Protein AF-A0A958WDQ9-F1 (afdb_monomer)

Secondary structure (DSSP, 8-state):
----------------------------SHHHHHHHHHHHHHHHHHHHH--S-BTTB-HHHHHHHHHHHHHH-SS------GGGTHHHHT-TT-TTHHHHHHHHHHHHHHHHHHTTTS--HHHHHHHHHHHHHHHHHHHHHH-TT---HHHHHHHHHHHTT-HHHHHHHHHHS-------

pLDDT: mean 86.02, std 19.36, range [25.88, 98.75]

Mean predicted aligned error: 8.96 Å

Structure (mmCIF, N/CA/C/O backbone):
data_AF-A0A958WDQ9-F1
#
_entry.id   AF-A0A958WDQ9-F1
#
loop_
_atom_site.group_PDB
_atom_site.id
_atom_site.type_symbol
_atom_site.label_atom_id
_atom_site.label_alt_id
_atom_site.label_comp_id
_atom_site.label_asym_id
_atom_site.label_entity_id
_ato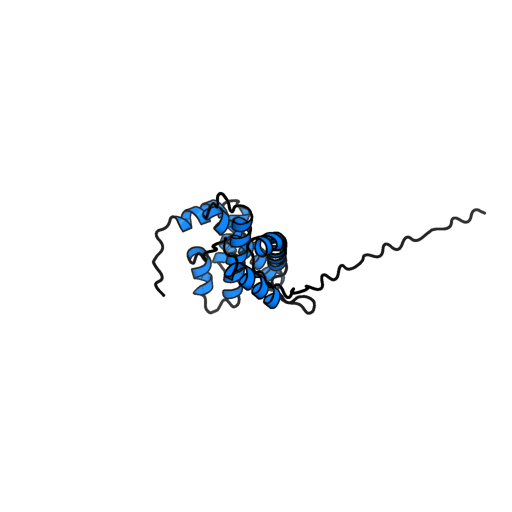m_site.label_seq_id
_atom_site.pdbx_PDB_ins_code
_atom_site.Cartn_x
_atom_site.Cartn_y
_atom_site.Cartn_z
_atom_site.occupancy
_atom_site.B_iso_or_equiv
_atom_site.auth_seq_id
_atom_site.auth_comp_id
_atom_site.auth_asym_id
_atom_site.auth_atom_id
_atom_site.pdbx_PDB_model_num
ATOM 1 N N . MET A 1 1 ? 39.098 -37.862 41.420 1.00 40.44 1 MET A N 1
ATOM 2 C CA . MET A 1 1 ? 38.580 -36.479 41.383 1.00 40.44 1 MET A CA 1
ATOM 3 C C . MET A 1 1 ? 38.636 -36.014 39.931 1.00 40.44 1 MET A C 1
ATOM 5 O O . MET A 1 1 ? 39.729 -35.845 39.412 1.00 40.44 1 MET A O 1
ATOM 9 N N . ARG A 1 2 ? 37.502 -35.984 39.219 1.00 38.22 2 ARG A N 1
ATOM 10 C CA . ARG A 1 2 ? 37.434 -35.597 37.798 1.00 38.22 2 ARG A CA 1
ATOM 11 C C . ARG A 1 2 ? 36.865 -34.182 37.728 1.00 38.22 2 ARG A C 1
ATOM 13 O O . ARG A 1 2 ? 35.732 -33.973 38.142 1.00 38.22 2 ARG A O 1
ATOM 20 N N . VAL A 1 3 ? 37.676 -33.230 37.276 1.00 41.38 3 VAL A N 1
ATOM 21 C CA . VAL A 1 3 ? 37.262 -31.841 37.053 1.00 41.38 3 VAL A CA 1
ATOM 22 C C . VAL A 1 3 ? 36.689 -31.765 35.643 1.00 41.38 3 VAL A C 1
ATOM 24 O O . VAL A 1 3 ? 37.422 -31.891 34.666 1.00 41.38 3 VAL A O 1
ATOM 27 N N . THR A 1 4 ? 35.372 -31.617 35.539 1.00 50.25 4 THR A N 1
ATOM 28 C CA . THR A 1 4 ? 34.690 -31.366 34.268 1.00 50.25 4 THR A CA 1
ATOM 29 C C . THR A 1 4 ? 34.693 -29.860 34.023 1.00 50.25 4 THR A C 1
ATOM 31 O O . THR A 1 4 ? 34.087 -29.106 34.780 1.00 50.25 4 THR A O 1
ATOM 34 N N . VAL A 1 5 ? 35.402 -29.416 32.985 1.00 46.69 5 VAL A N 1
ATOM 35 C CA . VAL A 1 5 ? 35.405 -28.020 32.530 1.00 46.69 5 VAL A CA 1
ATOM 36 C C . VAL A 1 5 ? 34.123 -27.777 31.733 1.00 46.69 5 VAL A C 1
ATOM 38 O O . VAL A 1 5 ? 33.918 -28.388 30.688 1.00 46.69 5 VAL A O 1
ATOM 41 N N . ILE A 1 6 ? 33.247 -26.904 32.234 1.00 50.62 6 ILE A N 1
ATOM 42 C CA . ILE A 1 6 ? 32.051 -26.444 31.518 1.00 50.62 6 ILE A CA 1
ATOM 43 C C . ILE A 1 6 ? 32.454 -25.223 30.688 1.00 50.62 6 ILE A C 1
ATOM 45 O O . ILE A 1 6 ? 32.701 -24.148 31.231 1.00 50.62 6 ILE A O 1
ATOM 49 N N . ALA A 1 7 ? 32.538 -25.394 29.369 1.00 46.31 7 ALA A N 1
ATOM 50 C CA . ALA A 1 7 ? 32.704 -24.292 28.429 1.00 46.31 7 ALA A CA 1
ATOM 51 C C . ALA A 1 7 ? 31.338 -23.627 28.179 1.00 46.31 7 ALA A C 1
ATOM 53 O O . ALA A 1 7 ? 30.468 -24.192 27.518 1.00 46.31 7 ALA A O 1
ATOM 54 N N . LEU A 1 8 ? 31.144 -22.430 28.735 1.00 49.78 8 LEU A N 1
ATOM 55 C CA . LEU A 1 8 ? 29.989 -21.567 28.486 1.00 49.78 8 LEU A CA 1
ATOM 56 C C . LEU A 1 8 ? 30.126 -20.911 27.103 1.00 49.78 8 LEU A C 1
ATOM 58 O O . LEU A 1 8 ? 30.860 -19.940 26.932 1.00 49.78 8 LEU A O 1
ATOM 62 N N . PHE A 1 9 ? 29.411 -21.441 26.110 1.00 47.66 9 PHE A N 1
ATOM 63 C CA . PHE A 1 9 ? 29.223 -20.788 24.814 1.00 47.66 9 PHE A CA 1
ATOM 64 C C . PHE A 1 9 ? 28.230 -19.626 24.964 1.00 47.66 9 PHE A C 1
ATOM 66 O O . PHE A 1 9 ? 27.016 -19.814 24.930 1.00 47.66 9 PHE A O 1
ATOM 73 N N . PHE A 1 10 ? 28.750 -18.408 25.125 1.00 50.00 10 PHE A N 1
ATOM 74 C CA . PHE A 1 10 ? 27.973 -17.179 24.965 1.00 50.00 10 PHE A CA 1
ATOM 75 C C . PHE A 1 10 ? 27.692 -16.948 23.475 1.00 50.00 10 PHE A C 1
ATOM 77 O O . PHE A 1 10 ? 28.516 -16.383 22.754 1.00 50.00 10 PHE A O 1
ATOM 84 N N . VAL A 1 11 ? 26.519 -17.382 23.009 1.00 52.91 11 VAL A N 1
ATOM 85 C CA . VAL A 1 11 ? 25.988 -17.014 21.690 1.00 52.91 11 VAL A CA 1
ATOM 86 C C . VAL A 1 11 ? 25.738 -15.506 21.696 1.00 52.91 11 VAL A C 1
ATOM 88 O O . VAL A 1 11 ? 24.780 -15.022 22.295 1.00 52.91 11 VAL A O 1
ATOM 91 N N . HIS A 1 12 ? 26.637 -14.752 21.064 1.00 43.59 12 HIS A N 1
ATOM 92 C CA . HIS A 1 12 ? 26.437 -13.333 20.801 1.00 43.59 12 HIS A CA 1
ATOM 93 C C . HIS A 1 12 ? 25.325 -13.204 19.762 1.00 43.59 12 HIS A C 1
ATOM 95 O O . HIS A 1 12 ? 25.531 -13.458 18.577 1.00 43.59 12 HIS A O 1
ATOM 101 N N . PHE A 1 13 ? 24.131 -12.831 20.216 1.00 51.09 13 PHE A N 1
ATOM 102 C CA . PHE A 1 13 ? 23.065 -12.381 19.335 1.00 51.09 13 PHE A CA 1
ATOM 103 C C . PHE A 1 13 ? 23.493 -11.016 18.785 1.00 51.09 13 PHE A C 1
ATOM 105 O O . PHE A 1 13 ? 23.348 -9.988 19.446 1.00 51.09 13 PHE A O 1
ATOM 112 N N . SER A 1 14 ? 24.119 -11.004 17.610 1.00 42.75 14 SER A N 1
ATOM 113 C CA . SER A 1 14 ? 24.406 -9.765 16.897 1.00 42.75 14 SER A CA 1
ATOM 114 C C . SER A 1 14 ? 23.074 -9.112 16.543 1.00 42.75 14 SER A C 1
ATOM 116 O O . SER A 1 14 ? 22.346 -9.587 15.674 1.00 42.75 14 SER A O 1
ATOM 118 N N . PHE A 1 15 ? 22.745 -8.024 17.235 1.00 45.78 15 PHE A N 1
ATOM 119 C CA . PHE A 1 15 ? 21.751 -7.072 16.765 1.00 45.78 15 PHE A CA 1
ATOM 120 C C . PHE A 1 15 ? 22.185 -6.617 15.368 1.00 45.78 15 PHE A C 1
ATOM 122 O O . PHE A 1 15 ? 23.168 -5.892 15.220 1.00 45.78 15 PHE A O 1
ATOM 129 N N . TYR A 1 16 ? 21.482 -7.071 14.331 1.00 47.84 16 TYR A N 1
ATOM 130 C CA . TYR A 1 16 ? 21.602 -6.473 13.010 1.00 47.84 16 TYR A CA 1
ATOM 131 C C . TYR A 1 16 ? 20.990 -5.076 13.087 1.00 47.84 16 TYR A C 1
ATOM 133 O O . TYR A 1 16 ? 19.785 -4.899 12.919 1.00 47.84 16 TYR A O 1
ATOM 141 N N . SER A 1 17 ? 21.824 -4.074 13.349 1.00 40.62 17 SER A N 1
ATOM 142 C CA . SER A 1 17 ? 21.497 -2.691 13.030 1.00 40.62 17 SER A CA 1
ATOM 143 C C . SER A 1 17 ? 21.361 -2.597 11.512 1.00 40.62 17 SER A C 1
ATOM 145 O O . SER A 1 17 ? 22.358 -2.470 10.803 1.00 40.62 17 SER A O 1
ATOM 147 N N . ILE A 1 18 ? 20.137 -2.675 10.985 1.00 51.62 18 ILE A N 1
ATO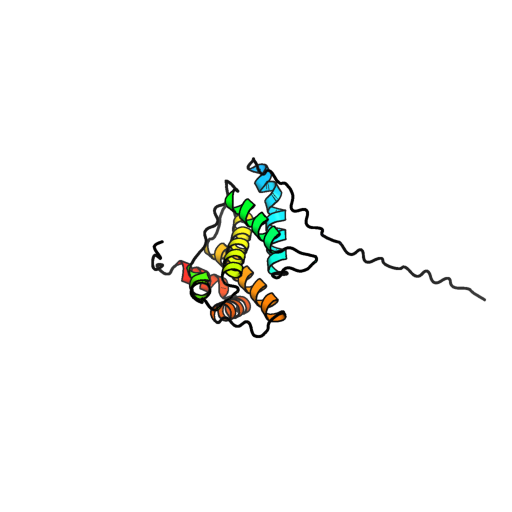M 148 C CA . ILE A 1 18 ? 19.866 -2.197 9.627 1.00 51.62 18 ILE A CA 1
ATOM 149 C C . ILE A 1 18 ? 19.857 -0.673 9.725 1.00 51.62 18 ILE A C 1
ATOM 151 O O . ILE A 1 18 ? 18.807 -0.044 9.821 1.00 51.62 18 ILE A O 1
ATOM 155 N N . ALA A 1 19 ? 21.047 -0.073 9.753 1.00 43.12 19 ALA A N 1
ATOM 156 C CA . ALA A 1 19 ? 21.183 1.328 9.404 1.00 43.12 19 ALA A CA 1
ATOM 157 C C . ALA A 1 19 ? 20.699 1.447 7.953 1.00 43.12 19 ALA A C 1
ATOM 159 O O . ALA A 1 19 ? 21.325 0.901 7.042 1.00 43.12 19 ALA A O 1
ATOM 160 N N . GLN A 1 20 ? 19.538 2.071 7.747 1.00 48.09 20 GLN A N 1
ATOM 161 C CA . GLN A 1 20 ? 19.015 2.323 6.411 1.00 48.09 20 GLN A CA 1
ATOM 162 C C . GLN A 1 20 ? 19.983 3.277 5.712 1.00 48.09 20 GLN A C 1
ATOM 164 O O . GLN A 1 20 ? 20.007 4.477 5.978 1.00 48.09 20 GLN A O 1
ATOM 169 N N . THR A 1 21 ? 20.810 2.742 4.818 1.00 46.41 21 THR A N 1
ATOM 170 C CA . THR A 1 21 ? 21.445 3.553 3.791 1.00 46.41 21 THR A CA 1
ATOM 171 C C . THR A 1 21 ? 20.318 4.016 2.877 1.00 46.41 21 THR A C 1
ATOM 173 O O . THR A 1 21 ? 19.888 3.297 1.982 1.00 46.41 21 THR A O 1
ATOM 176 N N . VAL A 1 22 ? 19.778 5.211 3.128 1.00 51.25 22 VAL A N 1
ATOM 177 C CA . VAL A 1 22 ? 18.986 5.926 2.122 1.00 51.25 22 VAL A CA 1
ATOM 178 C C . VAL A 1 22 ? 19.985 6.285 1.025 1.00 51.25 22 VAL A C 1
ATOM 180 O O . VAL A 1 22 ? 20.664 7.309 1.082 1.00 51.25 22 VAL A O 1
ATOM 183 N N . GLY A 1 23 ? 20.212 5.330 0.124 1.00 50.16 23 GLY A N 1
ATOM 184 C CA . GLY A 1 23 ? 21.249 5.394 -0.886 1.00 50.16 23 GLY A CA 1
ATOM 185 C C . GLY A 1 23 ? 21.060 6.635 -1.743 1.00 50.16 23 GLY A C 1
ATOM 186 O O . GLY A 1 23 ? 19.958 6.942 -2.194 1.00 50.16 23 GLY A O 1
ATOM 187 N N . ASN A 1 24 ? 22.155 7.350 -1.979 1.00 52.06 24 ASN A N 1
ATOM 188 C CA . ASN A 1 24 ? 22.246 8.349 -3.030 1.00 52.06 24 ASN A CA 1
ATOM 189 C C . ASN A 1 24 ? 22.157 7.624 -4.386 1.00 52.06 24 ASN A C 1
ATOM 191 O O . ASN A 1 24 ? 23.173 7.353 -5.021 1.00 52.06 24 ASN A O 1
ATOM 195 N N . THR A 1 25 ? 20.959 7.200 -4.785 1.00 60.34 25 THR A N 1
ATOM 196 C CA . THR A 1 25 ? 20.740 6.433 -6.010 1.00 60.34 25 THR A CA 1
ATOM 197 C C . THR A 1 25 ? 20.370 7.378 -7.146 1.00 60.34 25 THR A C 1
ATOM 199 O O . THR A 1 25 ? 19.346 8.066 -7.129 1.00 60.34 25 THR A O 1
ATOM 202 N N . SER A 1 26 ? 21.235 7.430 -8.161 1.00 70.00 26 SER A N 1
ATOM 203 C CA . SER A 1 26 ? 20.900 8.009 -9.458 1.00 70.00 26 SER A CA 1
ATOM 204 C C . SER A 1 26 ? 20.426 6.886 -10.377 1.00 70.00 26 SER A C 1
ATOM 206 O O . SER A 1 26 ? 21.202 6.401 -11.198 1.00 70.00 26 SER A O 1
ATOM 208 N N . TRP A 1 27 ? 19.183 6.432 -10.218 1.00 90.19 27 TRP A N 1
ATOM 209 C CA . TRP A 1 27 ? 18.574 5.539 -11.204 1.00 90.19 27 TRP A CA 1
ATOM 210 C C . TRP A 1 27 ? 18.463 6.293 -12.531 1.00 90.19 27 TRP A C 1
ATOM 212 O O . TRP A 1 27 ? 17.780 7.317 -12.608 1.00 90.19 27 TRP A O 1
ATOM 222 N N . LYS A 1 28 ? 19.190 5.842 -13.554 1.00 91.12 28 LYS A N 1
ATOM 223 C CA . LYS A 1 28 ? 19.249 6.515 -14.862 1.00 91.12 28 LYS A CA 1
ATOM 224 C C . LYS A 1 28 ? 18.767 5.612 -15.984 1.00 91.12 28 LYS A C 1
ATOM 226 O O . LYS A 1 28 ? 18.183 6.099 -16.947 1.00 91.12 28 LYS A O 1
ATOM 231 N N . THR A 1 29 ? 19.022 4.317 -15.865 1.00 95.00 29 THR A N 1
ATOM 232 C CA . THR A 1 29 ? 18.694 3.304 -16.868 1.00 95.00 29 THR A CA 1
ATOM 233 C C . THR A 1 29 ? 17.581 2.386 -16.374 1.00 95.00 29 THR A C 1
ATOM 235 O O . THR A 1 29 ? 17.334 2.293 -15.174 1.00 95.00 29 THR A O 1
ATOM 238 N N . ILE A 1 30 ? 16.915 1.684 -17.297 1.00 95.31 30 ILE A N 1
ATOM 239 C CA . ILE A 1 30 ? 15.923 0.650 -16.956 1.00 95.31 30 ILE A CA 1
ATOM 240 C C . ILE A 1 30 ? 16.537 -0.403 -16.024 1.00 95.31 30 ILE A C 1
ATOM 242 O O . ILE A 1 30 ? 15.899 -0.777 -15.041 1.00 95.31 30 ILE A O 1
ATOM 246 N N . ASP A 1 31 ? 17.777 -0.816 -16.288 1.00 95.88 31 ASP A N 1
ATOM 247 C CA . ASP A 1 31 ? 18.481 -1.825 -15.493 1.00 95.88 31 ASP A CA 1
ATOM 248 C C . ASP A 1 31 ? 18.732 -1.357 -14.051 1.00 95.88 31 ASP A C 1
ATOM 250 O O . ASP A 1 31 ? 18.585 -2.154 -13.126 1.00 95.88 31 ASP A O 1
ATOM 254 N N . ASP A 1 32 ? 19.011 -0.064 -13.830 1.00 95.44 32 ASP A N 1
ATOM 255 C CA . ASP A 1 32 ? 19.146 0.495 -12.474 1.00 95.44 32 ASP A CA 1
ATOM 256 C C . ASP A 1 32 ? 17.833 0.383 -11.685 1.00 95.44 32 ASP A C 1
ATOM 258 O O . ASP A 1 32 ? 17.840 0.052 -10.499 1.00 95.44 32 ASP A O 1
ATOM 262 N N . TYR A 1 33 ? 16.697 0.668 -12.334 1.00 96.06 33 TYR A N 1
ATOM 263 C CA . TYR A 1 33 ? 15.381 0.535 -11.705 1.00 96.06 33 TYR A CA 1
ATOM 264 C C . TYR A 1 33 ? 15.062 -0.933 -11.414 1.00 96.06 33 TYR A C 1
ATOM 266 O O . TYR A 1 33 ? 14.641 -1.244 -10.301 1.00 96.06 33 TYR A O 1
ATOM 274 N N . LYS A 1 34 ? 15.331 -1.829 -12.372 1.00 96.44 34 LYS A N 1
ATOM 275 C CA . LYS A 1 34 ? 15.132 -3.279 -12.237 1.00 96.44 34 LYS A CA 1
ATOM 276 C C . LYS A 1 34 ? 15.951 -3.873 -11.098 1.00 96.44 34 LYS A C 1
ATOM 278 O O . LYS A 1 34 ? 15.423 -4.640 -10.299 1.00 96.44 34 LYS A O 1
ATOM 283 N N . ALA A 1 35 ? 17.220 -3.487 -10.988 1.00 96.06 35 ALA A N 1
ATOM 284 C CA . ALA A 1 35 ? 18.103 -3.938 -9.918 1.00 96.06 35 ALA A CA 1
ATOM 285 C C . ALA A 1 35 ? 17.609 -3.516 -8.522 1.00 96.06 35 ALA A C 1
ATOM 287 O O . ALA A 1 35 ? 17.896 -4.194 -7.536 1.00 96.06 35 ALA A O 1
ATOM 288 N N . GLU A 1 36 ? 16.849 -2.421 -8.437 1.00 96.25 36 GLU A N 1
ATOM 289 C CA . GLU A 1 36 ? 16.333 -1.875 -7.183 1.00 96.25 36 GLU A CA 1
ATOM 290 C C . GLU A 1 36 ? 14.962 -2.456 -6.776 1.00 96.25 36 GLU A C 1
ATOM 292 O O . GLU A 1 36 ? 14.578 -2.346 -5.611 1.00 96.25 36 GLU A O 1
ATOM 297 N N . GLU A 1 37 ? 14.238 -3.136 -7.675 1.00 97.06 37 GLU A N 1
ATOM 298 C CA . GLU A 1 37 ? 12.920 -3.737 -7.392 1.00 97.06 37 GLU A CA 1
ATOM 299 C C . GLU A 1 37 ? 12.877 -4.578 -6.096 1.00 97.06 37 GLU A C 1
ATOM 301 O O . GLU A 1 37 ? 11.961 -4.367 -5.289 1.00 97.06 37 GLU A O 1
ATOM 306 N N . PRO A 1 38 ? 13.853 -5.470 -5.808 1.00 96.75 38 PRO A N 1
ATOM 307 C CA . PRO A 1 38 ? 13.833 -6.264 -4.579 1.00 96.75 38 PRO A CA 1
ATOM 308 C C . PRO A 1 38 ? 13.948 -5.408 -3.311 1.00 96.75 38 PRO A C 1
ATOM 310 O O . PRO A 1 38 ? 13.313 -5.706 -2.296 1.00 96.75 38 PRO A O 1
ATOM 313 N N . ASN A 1 39 ? 14.733 -4.329 -3.360 1.00 96.31 39 ASN A N 1
ATOM 314 C CA . ASN A 1 39 ? 14.890 -3.402 -2.241 1.00 96.31 39 ASN A CA 1
ATOM 315 C C . ASN A 1 39 ? 13.610 -2.593 -2.018 1.00 96.31 39 ASN A C 1
ATOM 317 O O . ASN A 1 39 ? 13.178 -2.441 -0.874 1.00 96.31 39 ASN A O 1
ATOM 321 N N . ILE A 1 40 ? 12.961 -2.131 -3.093 1.00 97.12 40 ILE A N 1
ATOM 322 C CA . ILE A 1 40 ? 11.662 -1.451 -3.019 1.00 97.12 40 ILE A CA 1
ATOM 323 C C . ILE A 1 40 ? 10.616 -2.363 -2.383 1.00 97.12 40 ILE A C 1
ATOM 325 O O . ILE A 1 40 ? 10.002 -1.977 -1.387 1.00 97.12 40 ILE A O 1
ATOM 329 N N . ALA A 1 41 ? 10.464 -3.593 -2.881 1.00 97.62 41 ALA A N 1
ATOM 330 C CA . ALA A 1 41 ? 9.512 -4.558 -2.335 1.00 97.62 41 ALA A CA 1
ATOM 331 C C . ALA A 1 41 ? 9.783 -4.853 -0.849 1.00 97.62 41 ALA A C 1
ATOM 333 O O . ALA A 1 41 ? 8.869 -4.806 -0.021 1.00 97.62 41 ALA A O 1
ATOM 334 N N . LYS A 1 42 ? 11.053 -5.074 -0.481 1.00 96.88 42 LYS A N 1
ATOM 335 C CA . LYS A 1 42 ? 11.471 -5.289 0.912 1.00 96.88 42 LYS A CA 1
ATOM 336 C C . LYS A 1 42 ? 11.121 -4.100 1.809 1.00 96.88 42 LYS A C 1
ATOM 338 O O . LYS A 1 42 ? 10.590 -4.299 2.900 1.00 96.88 42 LYS A O 1
ATOM 343 N N . ASN A 1 43 ? 11.403 -2.878 1.365 1.00 96.56 43 ASN A N 1
ATOM 344 C CA . ASN A 1 43 ? 11.143 -1.662 2.134 1.00 96.56 43 ASN A CA 1
ATOM 345 C C . ASN A 1 43 ? 9.643 -1.411 2.322 1.00 96.56 43 ASN A C 1
ATOM 347 O O . ASN A 1 43 ? 9.220 -1.020 3.410 1.00 96.56 43 ASN A O 1
ATOM 351 N N . ILE A 1 44 ? 8.828 -1.701 1.305 1.00 97.75 44 ILE A N 1
ATOM 352 C CA . ILE A 1 44 ? 7.368 -1.640 1.416 1.00 97.75 44 ILE A CA 1
ATOM 353 C C . ILE A 1 44 ? 6.866 -2.633 2.468 1.00 97.75 44 ILE A C 1
ATOM 355 O O . ILE A 1 44 ? 6.130 -2.242 3.373 1.00 97.75 44 ILE A O 1
ATOM 359 N N . VAL A 1 45 ? 7.279 -3.903 2.395 1.00 97.44 45 VAL A N 1
ATOM 360 C CA . VAL A 1 45 ? 6.874 -4.917 3.386 1.00 97.44 45 VAL A CA 1
ATOM 361 C C . VAL A 1 45 ? 7.346 -4.529 4.786 1.00 97.44 45 VAL A C 1
ATOM 363 O O . VAL A 1 45 ? 6.620 -4.713 5.763 1.00 97.44 45 VAL A O 1
ATOM 366 N N . TRP A 1 46 ? 8.538 -3.948 4.911 1.00 97.06 46 TRP A N 1
ATOM 367 C CA . TRP A 1 46 ? 9.022 -3.449 6.192 1.00 97.06 46 TRP A CA 1
ATOM 368 C C . TRP A 1 46 ? 8.126 -2.324 6.742 1.00 97.06 46 TRP A C 1
ATOM 370 O O . TRP A 1 46 ? 7.741 -2.395 7.908 1.00 97.06 46 TRP A O 1
ATOM 380 N N . LEU A 1 47 ? 7.709 -1.355 5.914 1.00 96.88 47 LEU A N 1
ATOM 381 C CA . LEU A 1 47 ? 6.775 -0.284 6.304 1.00 96.88 47 LEU A CA 1
ATOM 382 C C . LEU A 1 47 ? 5.388 -0.806 6.696 1.00 96.88 47 LEU A C 1
ATOM 384 O O . LEU A 1 47 ? 4.758 -0.244 7.591 1.00 96.88 47 LEU A O 1
ATOM 388 N N . GLU A 1 48 ? 4.913 -1.877 6.056 1.00 97.38 48 GLU A N 1
ATOM 389 C CA . GLU A 1 48 ? 3.633 -2.509 6.403 1.00 97.38 48 GLU A CA 1
ATOM 390 C C . GLU A 1 48 ? 3.624 -3.072 7.833 1.00 97.38 48 GLU A C 1
ATOM 392 O O . GLU A 1 48 ? 2.573 -3.078 8.471 1.00 97.38 48 GLU A O 1
ATOM 397 N N . ASN A 1 49 ? 4.789 -3.496 8.335 1.00 95.94 49 ASN A N 1
ATOM 398 C CA . ASN A 1 49 ? 4.973 -4.037 9.686 1.00 95.94 49 ASN A CA 1
ATOM 399 C C . ASN A 1 49 ? 5.537 -3.006 10.684 1.00 95.94 49 ASN A C 1
ATOM 401 O O . ASN A 1 49 ? 5.552 -3.250 11.883 1.00 95.94 49 ASN A O 1
ATOM 405 N N . ASN A 1 50 ? 6.022 -1.857 10.203 1.00 94.75 50 ASN A N 1
ATOM 406 C CA . ASN A 1 50 ? 6.624 -0.801 11.021 1.00 94.75 50 ASN A CA 1
ATOM 407 C C . ASN A 1 50 ? 6.060 0.569 10.602 1.00 94.75 50 ASN A C 1
ATOM 409 O O . ASN A 1 50 ? 6.790 1.408 10.073 1.00 94.75 50 ASN A O 1
ATOM 413 N N . PRO A 1 51 ? 4.750 0.824 10.783 1.00 92.62 51 PRO A N 1
ATOM 414 C CA . PRO A 1 51 ? 4.096 1.980 10.173 1.00 92.62 51 PRO A CA 1
ATOM 415 C C . PRO A 1 51 ? 4.369 3.315 10.876 1.00 92.62 51 PRO A C 1
ATOM 417 O O . PRO A 1 51 ? 3.952 4.357 10.363 1.00 92.62 51 PRO A O 1
ATOM 420 N N . ILE A 1 52 ? 5.014 3.315 12.044 1.00 91.75 52 ILE A N 1
ATOM 421 C CA . ILE A 1 52 ? 5.315 4.509 12.841 1.00 91.75 52 ILE A CA 1
ATOM 422 C C . ILE A 1 52 ? 6.831 4.683 12.940 1.00 91.75 52 ILE A C 1
ATOM 424 O O . ILE A 1 52 ? 7.565 3.711 13.093 1.00 91.75 52 ILE A O 1
ATOM 428 N N . ALA A 1 53 ? 7.290 5.930 12.820 1.00 87.00 53 ALA A N 1
ATOM 429 C CA . ALA A 1 53 ? 8.695 6.267 13.010 1.00 87.00 53 ALA A CA 1
ATOM 430 C C . ALA A 1 53 ? 9.122 6.030 14.466 1.00 87.00 53 ALA A C 1
ATOM 432 O O . ALA A 1 53 ? 8.347 6.255 15.396 1.00 87.00 53 ALA A O 1
ATOM 433 N N . THR A 1 54 ? 10.369 5.618 14.649 1.00 84.19 54 THR A N 1
ATOM 434 C CA . THR A 1 54 ? 11.023 5.489 15.956 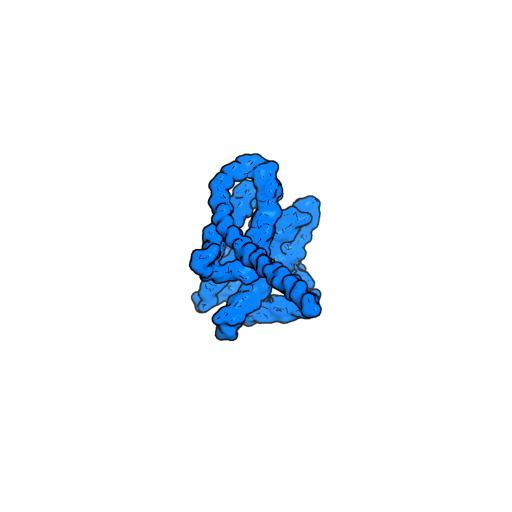1.00 84.19 54 THR A CA 1
ATOM 435 C C . THR A 1 54 ? 12.345 6.252 15.917 1.00 84.19 54 THR A C 1
ATOM 437 O O . THR A 1 54 ? 12.728 6.784 14.877 1.00 84.19 54 THR A O 1
ATOM 440 N N . GLU A 1 55 ? 13.084 6.291 17.025 1.00 78.12 55 GLU A N 1
ATOM 441 C CA . GLU A 1 55 ? 14.442 6.856 17.022 1.00 78.12 55 GLU A CA 1
ATOM 442 C C . GLU A 1 55 ? 15.392 6.100 16.082 1.00 78.12 55 GLU A C 1
ATOM 444 O O . GLU A 1 55 ? 16.343 6.675 15.561 1.00 78.12 55 GLU A O 1
ATOM 449 N N . GLN A 1 56 ? 15.134 4.810 15.855 1.00 75.25 56 GLN A N 1
ATOM 450 C CA . GLN A 1 56 ? 15.968 3.944 15.026 1.00 75.25 56 GLN A CA 1
ATOM 451 C C . GLN A 1 56 ? 15.508 3.900 13.558 1.00 75.25 56 GLN A C 1
ATOM 453 O O . GLN A 1 56 ? 16.245 3.388 12.712 1.00 75.25 56 GLN A O 1
ATO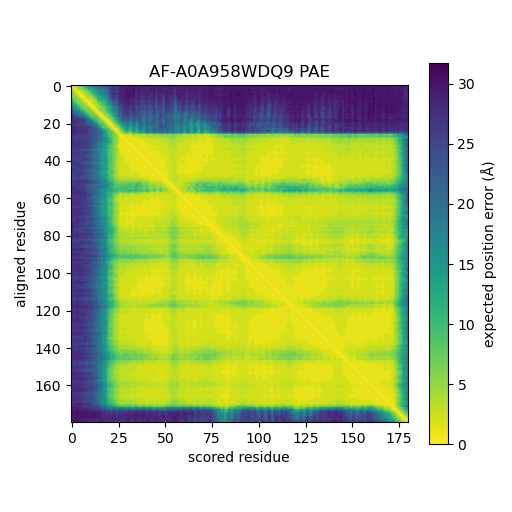M 458 N N . ASN A 1 57 ? 14.311 4.416 13.235 1.00 81.00 57 ASN A N 1
ATOM 459 C CA . ASN A 1 57 ? 13.710 4.247 11.913 1.00 81.00 57 ASN A CA 1
ATOM 460 C C . ASN A 1 57 ? 12.917 5.481 11.448 1.00 81.00 57 ASN A C 1
ATOM 462 O O . ASN A 1 57 ? 11.939 5.881 12.084 1.00 81.00 57 ASN A O 1
ATOM 466 N N . ASP A 1 58 ? 13.231 5.975 10.247 1.00 88.19 58 ASP A N 1
ATOM 467 C CA . ASP A 1 58 ? 12.480 7.046 9.586 1.00 88.19 58 ASP A CA 1
ATOM 468 C C . ASP A 1 58 ? 11.541 6.494 8.498 1.00 88.19 58 ASP A C 1
ATOM 470 O O . ASP A 1 58 ? 11.893 6.336 7.326 1.00 88.19 58 ASP A O 1
ATOM 474 N N . THR A 1 59 ? 10.295 6.214 8.892 1.00 91.06 59 THR A N 1
ATOM 475 C CA . THR A 1 59 ? 9.255 5.739 7.960 1.00 91.06 59 THR A CA 1
ATOM 476 C C . THR A 1 59 ? 8.904 6.760 6.876 1.00 91.06 59 THR A C 1
ATOM 478 O O . THR A 1 59 ? 8.423 6.370 5.809 1.00 91.06 59 THR A O 1
ATOM 481 N N . LYS A 1 60 ? 9.137 8.058 7.120 1.00 90.81 60 LYS A N 1
ATOM 482 C CA . LYS A 1 60 ? 8.857 9.127 6.161 1.00 90.81 60 LYS A CA 1
ATOM 483 C C . LYS A 1 60 ? 9.919 9.136 5.069 1.00 90.81 60 LYS A C 1
ATOM 485 O O . LYS A 1 60 ? 9.548 9.028 3.904 1.00 90.81 60 LYS A O 1
ATOM 490 N N . ALA A 1 61 ? 11.201 9.171 5.433 1.00 91.19 61 ALA A N 1
ATOM 491 C CA . ALA A 1 61 ? 12.299 9.115 4.466 1.00 91.19 61 ALA A CA 1
ATOM 492 C C . ALA A 1 61 ? 12.225 7.848 3.597 1.00 91.19 61 ALA A C 1
ATOM 494 O O . ALA A 1 61 ? 12.396 7.908 2.379 1.00 91.19 61 ALA A O 1
ATOM 495 N N . LEU A 1 62 ? 11.879 6.705 4.201 1.00 93.69 62 LEU A N 1
ATOM 496 C CA . LEU A 1 62 ? 11.700 5.461 3.457 1.00 93.69 62 LEU A CA 1
ATOM 497 C C . LEU A 1 62 ? 10.504 5.515 2.493 1.00 93.69 62 LEU A C 1
ATOM 499 O O . LEU A 1 62 ? 10.595 5.038 1.362 1.00 93.69 62 LEU A O 1
ATOM 503 N N . SER A 1 63 ? 9.392 6.127 2.908 1.00 94.94 63 SER A N 1
ATOM 504 C CA . SER A 1 63 ? 8.237 6.330 2.024 1.00 94.94 63 SER A CA 1
ATOM 505 C C . SER A 1 63 ? 8.578 7.269 0.863 1.00 94.94 63 SER A C 1
ATOM 507 O O . SER A 1 63 ? 8.214 6.991 -0.276 1.00 94.94 63 SER A O 1
ATOM 509 N N . GLU A 1 64 ? 9.310 8.355 1.120 1.00 94.25 64 GLU A N 1
ATOM 510 C CA . GLU A 1 64 ? 9.769 9.295 0.090 1.00 94.25 64 GLU A CA 1
ATOM 511 C C . GLU A 1 64 ? 10.704 8.622 -0.921 1.00 94.25 64 GLU A C 1
ATOM 513 O O . GLU A 1 64 ? 10.564 8.839 -2.124 1.00 94.25 64 GLU A O 1
ATOM 518 N N . TYR A 1 65 ? 11.599 7.750 -0.453 1.00 94.69 65 TYR A N 1
ATOM 519 C CA . TYR A 1 65 ? 12.464 6.937 -1.306 1.00 94.69 65 TYR A CA 1
ATOM 520 C C . TYR A 1 65 ? 11.664 6.053 -2.273 1.00 94.69 65 TYR A C 1
ATOM 522 O O . TYR A 1 65 ? 11.904 6.074 -3.483 1.00 94.69 65 TYR A O 1
ATOM 530 N N . ILE A 1 66 ? 10.667 5.326 -1.757 1.00 96.62 66 ILE A N 1
ATOM 531 C CA . ILE A 1 66 ? 9.805 4.453 -2.565 1.00 96.62 66 ILE A CA 1
ATOM 532 C C . ILE A 1 66 ? 8.967 5.275 -3.552 1.00 96.62 66 ILE A C 1
ATOM 534 O O . ILE A 1 66 ? 8.889 4.924 -4.727 1.00 96.62 6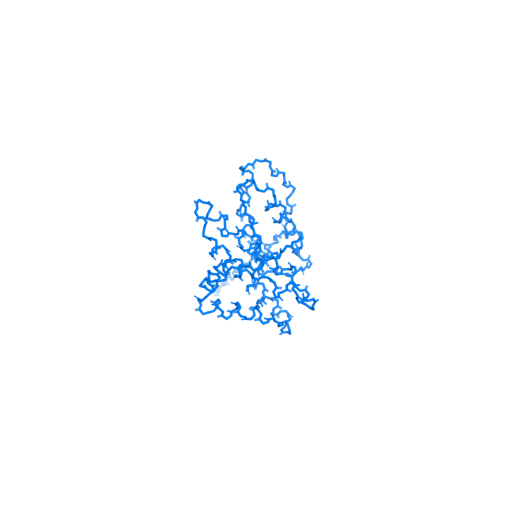6 ILE A O 1
ATOM 538 N N . ILE A 1 67 ? 8.373 6.391 -3.114 1.00 95.81 67 ILE A N 1
ATOM 539 C CA . ILE A 1 67 ? 7.604 7.288 -3.994 1.00 95.81 67 ILE A CA 1
ATOM 540 C C . ILE A 1 67 ? 8.494 7.830 -5.113 1.00 95.81 67 ILE A C 1
ATOM 542 O O . ILE A 1 67 ? 8.072 7.855 -6.270 1.00 95.81 67 ILE A O 1
ATOM 546 N N . LYS A 1 68 ? 9.730 8.234 -4.797 1.00 94.88 68 LYS A N 1
ATOM 547 C CA . LYS A 1 68 ? 10.693 8.708 -5.795 1.00 94.88 68 LYS A CA 1
ATOM 548 C C . LYS A 1 68 ? 10.978 7.625 -6.834 1.00 94.88 68 LYS A C 1
ATOM 550 O O . LYS A 1 68 ? 10.970 7.936 -8.021 1.00 94.88 68 LYS A O 1
ATOM 555 N N . TRP A 1 69 ? 11.181 6.376 -6.417 1.00 96.25 69 TRP A N 1
ATOM 556 C CA . TRP A 1 69 ? 11.369 5.258 -7.346 1.00 96.25 69 TRP A CA 1
ATOM 557 C C . TRP A 1 69 ? 10.130 5.045 -8.224 1.00 96.25 69 TRP A C 1
ATOM 559 O O . TRP A 1 69 ? 10.229 5.106 -9.447 1.00 96.25 69 TRP A O 1
ATOM 569 N N . LEU A 1 70 ? 8.949 4.913 -7.608 1.00 96.38 70 LEU A N 1
ATOM 570 C CA . LEU A 1 70 ? 7.676 4.675 -8.303 1.00 96.38 70 LEU A CA 1
ATOM 571 C C . LEU A 1 70 ? 7.303 5.787 -9.289 1.00 96.38 70 LEU A C 1
ATOM 573 O O . LEU A 1 70 ? 6.628 5.528 -10.278 1.00 96.38 70 LEU A O 1
ATOM 577 N N . THR A 1 71 ? 7.729 7.021 -9.026 1.00 94.06 71 THR A N 1
ATOM 578 C CA . THR A 1 71 ? 7.440 8.170 -9.897 1.00 94.06 71 THR A CA 1
ATOM 579 C C . THR A 1 71 ? 8.377 8.234 -11.106 1.00 94.06 71 THR A C 1
ATOM 581 O O . THR A 1 71 ? 8.012 8.827 -12.116 1.00 94.06 71 THR A O 1
ATOM 584 N N . ASN A 1 72 ? 9.579 7.652 -11.022 1.00 94.88 72 ASN A N 1
ATOM 585 C CA . ASN A 1 72 ? 10.589 7.758 -12.082 1.00 94.88 72 ASN A CA 1
ATOM 586 C C . ASN A 1 72 ? 10.856 6.440 -12.829 1.00 94.88 72 ASN A C 1
ATOM 588 O O . ASN A 1 72 ? 11.547 6.459 -13.848 1.00 94.88 72 ASN A O 1
ATOM 592 N N . VAL A 1 73 ? 10.317 5.309 -12.363 1.00 95.75 73 VAL A N 1
ATOM 593 C CA . VAL A 1 73 ? 10.451 4.019 -13.050 1.00 95.75 73 VAL A CA 1
ATOM 594 C C . VAL A 1 73 ? 9.773 4.077 -14.434 1.00 95.75 73 VAL A C 1
ATOM 596 O O . VAL A 1 73 ? 8.576 4.341 -14.530 1.00 95.75 73 VAL A O 1
ATOM 599 N N . PRO A 1 74 ? 10.503 3.841 -15.541 1.00 95.81 74 PRO A N 1
ATOM 600 C CA . PRO A 1 74 ? 9.990 4.141 -16.883 1.00 95.81 74 PRO A CA 1
ATOM 601 C C . PRO A 1 74 ? 9.065 3.059 -17.463 1.00 95.81 74 PRO A C 1
ATOM 603 O O . PRO A 1 74 ? 8.440 3.284 -18.496 1.00 95.81 74 PRO A O 1
ATOM 606 N N . TYR A 1 75 ? 8.988 1.883 -16.837 1.00 95.06 75 TYR A N 1
ATOM 607 C CA . TYR A 1 75 ? 8.257 0.719 -17.356 1.00 95.06 75 TYR A CA 1
ATOM 608 C C . TYR A 1 75 ? 7.079 0.278 -16.475 1.00 95.06 75 TYR A C 1
ATOM 610 O O . TYR A 1 75 ? 6.333 -0.617 -16.862 1.00 95.06 75 TYR A O 1
ATOM 618 N N . LEU A 1 76 ? 6.898 0.884 -15.299 1.00 95.00 76 LEU A N 1
ATOM 619 C CA . LEU A 1 76 ? 5.862 0.503 -14.343 1.00 95.00 76 LEU A CA 1
ATOM 620 C C . LEU A 1 76 ? 4.897 1.671 -14.146 1.00 95.00 76 LEU A C 1
ATOM 622 O O . LEU A 1 76 ? 5.291 2.746 -13.702 1.00 95.00 76 LEU A O 1
ATOM 626 N N . LYS A 1 77 ? 3.612 1.455 -14.434 1.00 92.62 77 LYS A N 1
ATOM 627 C CA . LYS A 1 77 ? 2.555 2.434 -14.163 1.00 92.62 77 LYS A CA 1
ATOM 628 C C . LYS A 1 77 ? 1.710 1.958 -12.991 1.00 92.62 77 LYS A C 1
ATOM 630 O O . LYS A 1 77 ? 1.034 0.940 -13.094 1.00 92.62 77 LYS A O 1
ATOM 635 N N . VAL A 1 78 ? 1.699 2.725 -11.905 1.00 93.81 78 VAL A N 1
ATOM 636 C CA . VAL A 1 78 ? 0.857 2.448 -10.734 1.00 93.81 78 VAL A CA 1
ATOM 637 C C . VAL A 1 78 ? -0.190 3.548 -10.607 1.00 93.81 78 VAL A C 1
ATOM 639 O O . VAL A 1 78 ? 0.144 4.720 -10.453 1.00 93.81 78 VAL A O 1
ATOM 642 N N . VAL A 1 79 ? -1.465 3.174 -10.698 1.00 91.00 79 VAL A N 1
ATOM 643 C CA . VAL A 1 79 ? -2.599 4.103 -10.583 1.00 91.00 79 VAL A CA 1
ATOM 644 C C . VAL A 1 79 ? -3.228 3.973 -9.201 1.00 91.00 79 VAL A C 1
ATOM 646 O O . VAL A 1 79 ? -3.338 2.868 -8.672 1.00 91.00 79 VAL A O 1
ATOM 649 N N . LEU A 1 80 ? -3.628 5.104 -8.623 1.00 91.38 80 LEU A N 1
ATOM 650 C CA . LEU A 1 80 ? -4.364 5.152 -7.367 1.00 91.38 80 LEU A CA 1
ATOM 651 C C . LEU A 1 80 ? -5.865 4.973 -7.626 1.00 91.38 80 LEU A C 1
ATOM 653 O O . LEU A 1 80 ? -6.460 5.764 -8.355 1.00 91.38 80 LEU A O 1
ATOM 657 N N . ASP A 1 81 ? -6.487 3.995 -6.975 1.00 94.44 81 ASP A N 1
ATOM 658 C CA . ASP A 1 81 ? -7.905 3.687 -7.174 1.00 94.44 81 ASP A CA 1
ATOM 659 C C . ASP A 1 81 ? -8.737 4.279 -6.039 1.00 94.44 81 ASP A C 1
ATOM 661 O O . ASP A 1 81 ? -8.828 3.733 -4.933 1.00 94.44 81 ASP A O 1
ATOM 665 N N . GLY A 1 82 ? -9.349 5.432 -6.322 1.00 91.62 82 GLY A N 1
ATOM 666 C CA . GLY A 1 82 ? -10.105 6.211 -5.341 1.00 91.62 82 GLY A CA 1
ATOM 667 C C . GLY A 1 82 ? -11.191 5.408 -4.622 1.00 91.62 82 GLY A C 1
ATOM 668 O O . GLY A 1 82 ? -11.380 5.596 -3.423 1.00 91.62 82 GLY A O 1
ATOM 669 N N . VAL A 1 83 ? -11.822 4.440 -5.296 1.00 94.19 83 VAL A N 1
ATOM 670 C CA . VAL A 1 83 ? -12.924 3.618 -4.758 1.00 94.19 83 VAL A CA 1
ATOM 671 C C . VAL A 1 83 ? -12.579 2.873 -3.456 1.00 94.19 83 VAL A C 1
ATOM 673 O O . VAL A 1 83 ? -13.467 2.586 -2.647 1.00 94.19 83 VAL A O 1
ATOM 676 N N . PHE A 1 84 ? -11.296 2.580 -3.206 1.00 96.06 84 PHE A N 1
ATOM 677 C CA . PHE A 1 84 ? -10.854 1.909 -1.976 1.00 96.06 84 PHE A CA 1
ATOM 678 C C . PHE A 1 84 ? -10.442 2.869 -0.856 1.00 96.06 84 PHE A C 1
ATOM 680 O O . PHE A 1 84 ? -10.322 2.441 0.297 1.00 96.06 84 PHE A O 1
ATOM 687 N N . LEU A 1 85 ? -10.244 4.146 -1.186 1.00 94.88 85 LEU A N 1
ATOM 688 C CA . LEU A 1 85 ? -9.675 5.175 -0.315 1.00 94.88 85 LEU A CA 1
ATOM 689 C C . LEU A 1 85 ? -10.666 6.287 0.029 1.00 94.88 85 LEU A C 1
ATOM 691 O O . LEU A 1 85 ? -10.499 6.943 1.051 1.00 94.88 85 LEU A O 1
ATOM 695 N N . GLU A 1 86 ? -11.692 6.497 -0.791 1.00 92.94 86 GLU A N 1
ATOM 696 C CA . GLU A 1 86 ? -12.601 7.641 -0.735 1.00 92.94 86 GLU A CA 1
ATOM 697 C C . GLU A 1 86 ? -13.167 7.892 0.668 1.00 92.94 86 GLU A C 1
ATOM 699 O O . GLU A 1 86 ? -13.072 9.000 1.193 1.00 92.94 86 GLU A O 1
ATOM 704 N N . SER A 1 87 ? -13.681 6.855 1.334 1.00 92.12 87 SER A N 1
ATOM 705 C CA . SER A 1 87 ? -14.241 6.984 2.685 1.00 92.12 87 SER A CA 1
ATOM 706 C C . SER A 1 87 ? -13.204 7.390 3.740 1.00 92.12 87 SER A C 1
ATOM 708 O O . SER A 1 87 ? -13.556 8.004 4.749 1.00 92.12 87 SER A O 1
ATOM 710 N N . 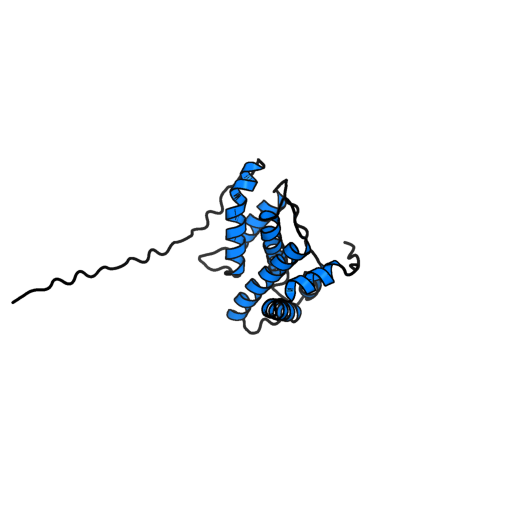LEU A 1 88 ? -11.927 7.056 3.525 1.00 93.38 88 LEU A N 1
ATOM 711 C CA . LEU A 1 88 ? -10.819 7.472 4.382 1.00 93.38 88 LEU A CA 1
ATOM 712 C C . LEU A 1 88 ? -10.455 8.929 4.107 1.00 93.38 88 LEU A C 1
ATOM 714 O O . LEU A 1 88 ? -10.303 9.701 5.050 1.00 93.38 88 LEU A O 1
ATOM 718 N N . MET A 1 89 ? -10.362 9.300 2.829 1.00 91.50 89 MET A N 1
ATOM 719 C CA . MET A 1 89 ? -9.977 10.642 2.385 1.00 91.50 89 MET A CA 1
ATOM 720 C C . MET A 1 89 ? -11.041 11.693 2.722 1.00 91.50 89 MET A C 1
ATOM 722 O O . MET A 1 89 ? -10.712 12.805 3.127 1.00 91.50 89 MET A O 1
ATOM 726 N N . ASN A 1 90 ? -12.320 11.327 2.634 1.00 91.50 90 ASN A N 1
ATOM 727 C CA . ASN A 1 90 ? -13.437 12.215 2.952 1.00 91.50 90 ASN A CA 1
ATOM 728 C C . ASN A 1 90 ? -13.637 12.392 4.468 1.00 91.50 90 ASN A C 1
ATOM 730 O O . ASN A 1 90 ? -14.311 13.327 4.913 1.00 91.50 90 ASN A O 1
ATOM 734 N N . ASN A 1 91 ? -13.028 11.537 5.296 1.00 90.12 91 ASN A N 1
ATOM 735 C CA . ASN A 1 91 ? -13.086 11.659 6.746 1.00 90.12 91 ASN A CA 1
ATOM 736 C C . ASN A 1 91 ? -11.983 12.589 7.278 1.00 90.12 91 ASN A C 1
ATOM 738 O O . ASN A 1 91 ? -10.921 12.143 7.707 1.00 90.12 91 ASN A O 1
ATOM 742 N N . LYS A 1 92 ? -12.285 13.890 7.366 1.00 87.12 92 LYS A N 1
ATOM 743 C CA . LYS A 1 92 ? -11.362 14.923 7.886 1.00 87.12 92 LYS A CA 1
ATOM 744 C C . LYS A 1 92 ? -10.848 14.673 9.313 1.00 87.12 92 LYS A C 1
ATOM 746 O O . LYS A 1 92 ? -9.852 15.268 9.709 1.00 87.12 92 LYS A O 1
ATOM 751 N N . LYS A 1 93 ? -11.522 13.831 10.105 1.00 88.81 93 LYS A N 1
ATOM 752 C CA . LYS A 1 93 ? -11.097 13.485 11.474 1.00 88.81 93 LYS A CA 1
ATOM 753 C C . LYS A 1 93 ? -10.102 12.321 11.504 1.00 88.81 93 LYS A C 1
ATOM 755 O O . LYS A 1 93 ? -9.494 12.063 12.541 1.00 88.81 93 LYS A O 1
ATOM 760 N N . PHE A 1 94 ? -9.934 11.600 10.398 1.00 91.31 94 PHE A N 1
ATOM 761 C CA . PHE A 1 94 ? -9.064 10.436 10.335 1.00 91.31 94 PHE A CA 1
ATOM 762 C C . PHE A 1 94 ? -7.619 10.840 10.023 1.00 91.31 94 PHE A C 1
ATOM 764 O O . PHE A 1 94 ? -7.209 10.938 8.869 1.00 91.31 94 PHE A O 1
ATOM 771 N N . LYS A 1 95 ? -6.817 11.030 11.078 1.00 91.06 95 LYS A N 1
ATOM 772 C CA . LYS A 1 95 ? -5.424 11.519 10.997 1.00 91.06 95 LYS A CA 1
ATOM 773 C C . LYS A 1 95 ? -4.464 10.665 10.150 1.00 91.06 95 LYS A C 1
ATOM 775 O O . LYS A 1 95 ? -3.381 11.130 9.816 1.00 91.06 95 LYS A O 1
ATOM 780 N N . TYR A 1 96 ? -4.836 9.429 9.806 1.00 93.75 96 TYR A N 1
ATOM 781 C CA . TYR A 1 96 ? -4.001 8.502 9.031 1.00 93.75 96 TYR A CA 1
ATOM 782 C C . TYR A 1 96 ? -4.405 8.373 7.554 1.00 93.75 96 TYR A C 1
ATOM 784 O O . TYR A 1 96 ? -3.851 7.517 6.870 1.00 93.75 96 TYR A O 1
ATOM 792 N N . ALA A 1 97 ? -5.335 9.191 7.043 1.00 93.56 97 ALA A N 1
ATOM 793 C CA . ALA A 1 97 ? -5.826 9.082 5.662 1.00 93.56 97 ALA A CA 1
ATOM 794 C C . ALA A 1 97 ? -4.689 9.028 4.618 1.00 93.56 97 ALA A C 1
ATOM 796 O O . ALA A 1 97 ? -4.603 8.067 3.854 1.00 93.56 97 ALA A O 1
ATOM 797 N N . GLU A 1 98 ? -3.747 9.979 4.663 1.00 93.12 98 GLU A N 1
ATOM 798 C CA . GLU A 1 98 ? -2.588 10.001 3.754 1.00 93.12 98 GLU A CA 1
ATOM 799 C C . GLU A 1 98 ? -1.682 8.771 3.909 1.00 93.12 98 GLU A C 1
ATOM 801 O O . GLU A 1 98 ? -1.195 8.229 2.919 1.00 93.12 98 GLU A O 1
ATOM 806 N N . LYS A 1 99 ? -1.494 8.268 5.138 1.00 94.81 99 LYS A N 1
ATOM 807 C CA . LYS A 1 99 ? -0.708 7.047 5.370 1.00 94.81 99 LYS A CA 1
ATOM 808 C C . LYS A 1 99 ? -1.338 5.859 4.648 1.00 94.81 99 LYS A C 1
ATOM 810 O O . LYS A 1 99 ? -0.634 5.143 3.951 1.00 94.81 99 LYS A O 1
ATOM 815 N N . PHE A 1 100 ? -2.655 5.685 4.756 1.00 97.38 100 PHE A N 1
ATOM 816 C CA . PHE A 1 100 ? -3.352 4.590 4.081 1.00 97.38 100 PHE A CA 1
ATOM 817 C C . PHE A 1 100 ? -3.375 4.732 2.559 1.00 97.38 100 PHE A C 1
ATOM 819 O O . PHE A 1 100 ? -3.269 3.722 1.868 1.00 97.38 100 PHE A O 1
ATOM 826 N N . LYS A 1 101 ? -3.441 5.960 2.035 1.00 96.31 101 LYS A N 1
ATOM 827 C CA . LYS A 1 101 ? -3.281 6.232 0.601 1.00 96.31 101 LYS A CA 1
ATOM 828 C C . LYS A 1 101 ? -1.916 5.766 0.086 1.00 96.31 101 LYS A C 1
ATOM 830 O O . LYS A 1 101 ? -1.849 5.066 -0.921 1.00 96.31 101 LYS A O 1
ATOM 835 N N . VAL A 1 102 ? -0.839 6.107 0.795 1.00 96.25 102 VAL A N 1
ATOM 836 C CA . VAL A 1 102 ? 0.525 5.683 0.441 1.00 96.25 102 VAL A CA 1
ATOM 837 C C . VAL A 1 102 ? 0.695 4.170 0.601 1.00 96.25 102 VAL A C 1
ATOM 839 O O . VAL A 1 102 ? 1.203 3.514 -0.304 1.00 96.25 102 VAL A O 1
ATOM 842 N N . THR A 1 103 ? 0.206 3.586 1.697 1.00 97.88 103 THR A N 1
ATOM 843 C CA . THR A 1 103 ? 0.244 2.132 1.915 1.00 97.88 103 THR A CA 1
ATOM 844 C C . THR A 1 103 ? -0.478 1.366 0.806 1.00 97.88 103 THR A C 1
ATOM 846 O O . THR A 1 103 ? 0.035 0.353 0.336 1.00 97.88 103 THR A O 1
ATOM 849 N N . TYR A 1 104 ? -1.645 1.845 0.368 1.00 98.62 104 TYR A N 1
ATOM 850 C CA . TYR A 1 104 ? -2.377 1.244 -0.743 1.00 98.62 104 TYR A CA 1
ATOM 851 C C . TYR A 1 104 ? -1.539 1.227 -2.024 1.00 98.62 104 TYR A C 1
ATOM 853 O O . TYR A 1 104 ? -1.376 0.176 -2.645 1.00 98.62 104 TYR A O 1
ATOM 861 N N . LEU A 1 105 ? -0.972 2.384 -2.384 1.00 98.00 105 LEU A N 1
ATOM 862 C CA . LEU A 1 105 ? -0.131 2.537 -3.569 1.00 98.00 105 LEU A CA 1
ATOM 863 C C . LEU A 1 105 ? 1.062 1.573 -3.532 1.00 98.00 105 LEU A C 1
ATOM 865 O O . LEU A 1 105 ? 1.353 0.896 -4.516 1.00 98.00 105 LEU A O 1
ATOM 869 N N . PHE A 1 106 ? 1.721 1.480 -2.378 1.00 98.38 106 PHE A N 1
ATOM 870 C CA . PHE A 1 106 ? 2.872 0.609 -2.182 1.00 98.38 106 PHE A CA 1
ATOM 871 C C . PHE A 1 106 ? 2.497 -0.867 -2.301 1.00 98.38 106 PHE A C 1
ATOM 873 O O . PHE A 1 106 ? 3.131 -1.598 -3.058 1.00 98.38 106 PHE A O 1
ATOM 880 N N . GLY A 1 107 ? 1.429 -1.305 -1.635 1.00 98.44 107 GLY A N 1
ATOM 881 C CA . GLY A 1 107 ? 0.956 -2.679 -1.772 1.00 98.44 107 GLY A CA 1
ATOM 882 C C . GLY A 1 107 ? 0.635 -3.019 -3.231 1.00 98.44 107 GLY A C 1
ATOM 883 O O . GLY A 1 107 ? 1.125 -4.020 -3.746 1.00 98.44 107 GLY A O 1
ATOM 884 N N . LYS A 1 108 ? -0.097 -2.149 -3.937 1.00 98.50 108 LYS A N 1
ATOM 885 C CA . LYS A 1 108 ? -0.405 -2.343 -5.362 1.00 98.50 108 LYS A CA 1
ATOM 886 C C . LYS A 1 108 ? 0.861 -2.462 -6.214 1.00 98.50 108 LYS A C 1
ATOM 888 O O . LYS A 1 108 ? 0.940 -3.339 -7.071 1.00 98.50 108 LYS A O 1
ATOM 893 N N . SER A 1 109 ? 1.869 -1.630 -5.945 1.00 98.25 109 SER A N 1
ATOM 894 C CA . SER A 1 109 ? 3.135 -1.672 -6.681 1.00 98.25 109 SER A CA 1
ATOM 895 C C . SER A 1 109 ? 3.895 -2.989 -6.527 1.00 98.25 109 SER A C 1
ATOM 897 O O . SER A 1 109 ? 4.467 -3.438 -7.512 1.00 98.25 109 SER A O 1
ATOM 899 N N . ILE A 1 110 ? 3.847 -3.649 -5.360 1.00 98.25 110 ILE A N 1
ATOM 900 C CA . ILE A 1 110 ? 4.490 -4.963 -5.174 1.00 98.25 110 ILE A CA 1
ATOM 901 C C . ILE A 1 110 ? 3.948 -5.961 -6.194 1.00 98.25 110 ILE A C 1
ATOM 903 O O . ILE A 1 110 ? 4.718 -6.589 -6.913 1.00 98.25 110 ILE A O 1
ATOM 907 N N . TYR A 1 111 ? 2.622 -6.065 -6.296 1.00 98.50 111 TYR A N 1
ATOM 908 C CA . TYR A 1 111 ? 2.006 -7.010 -7.219 1.00 98.50 111 TYR A CA 1
ATOM 909 C C . TYR A 1 111 ? 2.395 -6.715 -8.670 1.00 98.50 111 TYR A C 1
ATOM 911 O O . TYR A 1 111 ? 2.730 -7.630 -9.418 1.00 98.50 111 TYR A O 1
ATOM 919 N N . LEU A 1 112 ? 2.377 -5.437 -9.059 1.00 97.88 112 LEU A N 1
ATOM 920 C CA . LEU A 1 112 ? 2.717 -5.027 -10.419 1.00 97.88 112 LEU A CA 1
ATOM 921 C C . LEU A 1 112 ? 4.195 -5.272 -10.745 1.00 97.88 112 LEU A C 1
ATOM 923 O O . LEU A 1 112 ? 4.486 -5.669 -11.865 1.00 97.88 112 LEU A O 1
ATOM 927 N N . ILE A 1 113 ? 5.109 -5.097 -9.784 1.00 97.19 113 ILE A N 1
ATOM 928 C CA . ILE A 1 113 ? 6.532 -5.444 -9.934 1.00 97.19 113 ILE A CA 1
ATOM 929 C C . ILE A 1 113 ? 6.702 -6.949 -10.183 1.00 97.19 113 ILE A C 1
ATOM 931 O O . ILE A 1 113 ? 7.496 -7.342 -11.034 1.00 97.19 113 ILE A O 1
ATOM 935 N N . GLU A 1 114 ? 5.942 -7.787 -9.479 1.00 96.88 114 GLU A N 1
ATOM 936 C CA . GLU A 1 114 ? 6.029 -9.251 -9.574 1.00 96.88 114 GLU A CA 1
ATOM 937 C C . GLU A 1 114 ? 5.339 -9.831 -10.827 1.00 96.88 114 GLU A C 1
ATOM 939 O O . GLU A 1 114 ? 5.643 -10.954 -11.224 1.00 96.88 114 GLU A O 1
ATOM 944 N N . HIS A 1 115 ? 4.421 -9.087 -11.458 1.00 97.31 115 HIS A N 1
ATOM 945 C CA . HIS A 1 115 ? 3.545 -9.580 -12.535 1.00 97.31 115 HIS A CA 1
ATOM 946 C C . HIS A 1 115 ? 3.536 -8.664 -13.771 1.00 97.31 115 HIS A C 1
ATOM 948 O O . HIS A 1 115 ? 2.494 -8.452 -14.390 1.00 97.31 115 HIS A O 1
ATOM 954 N N . GLN A 1 116 ? 4.692 -8.109 -14.139 1.00 93.19 116 GLN A N 1
ATOM 955 C CA . GLN A 1 116 ? 4.804 -7.079 -15.185 1.00 93.19 116 GLN A CA 1
ATOM 956 C C . GLN A 1 116 ? 4.322 -7.537 -16.569 1.00 93.19 116 GLN A C 1
ATOM 958 O O . GLN A 1 116 ? 3.750 -6.737 -17.306 1.00 93.19 116 GLN A O 1
ATOM 963 N N . ASP A 1 117 ? 4.504 -8.815 -16.904 1.00 94.06 117 ASP A N 1
ATOM 964 C CA . ASP A 1 117 ? 4.140 -9.352 -18.222 1.00 94.06 117 ASP A CA 1
ATOM 965 C C . ASP A 1 117 ? 2.630 -9.597 -18.381 1.00 94.06 117 ASP A C 1
ATOM 967 O O . ASP A 1 117 ? 2.123 -9.666 -19.500 1.00 94.06 117 ASP A O 1
ATOM 971 N N . ASN A 1 118 ?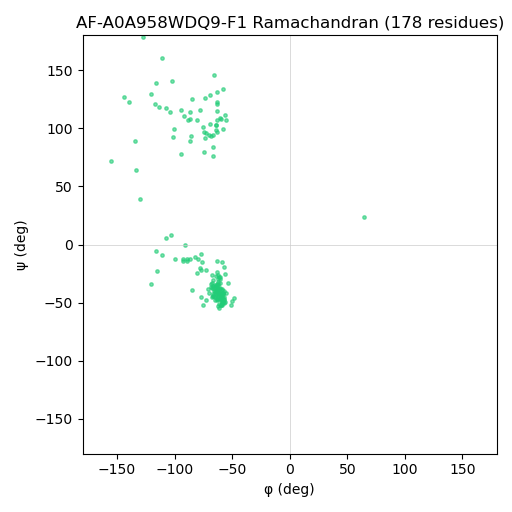 1.900 -9.753 -17.271 1.00 95.06 118 ASN A N 1
ATOM 972 C CA . ASN A 1 118 ? 0.463 -10.029 -17.278 1.00 95.06 118 ASN A CA 1
ATOM 973 C C . ASN A 1 118 ? -0.207 -9.557 -15.972 1.00 95.06 118 ASN A C 1
ATOM 975 O O . ASN A 1 118 ? -0.570 -10.385 -15.126 1.00 95.06 118 ASN A O 1
ATOM 979 N N . PRO A 1 119 ? -0.345 -8.236 -15.769 1.00 94.81 119 PRO A N 1
ATOM 980 C CA . PRO A 1 119 ? -0.911 -7.703 -14.539 1.00 94.81 119 PRO A CA 1
ATOM 981 C C . PRO A 1 119 ? -2.432 -7.927 -14.479 1.00 94.81 119 PRO A C 1
ATOM 983 O O . PRO A 1 119 ? -3.173 -7.498 -15.360 1.00 94.81 119 PRO A O 1
ATOM 986 N N . ASP A 1 120 ? -2.918 -8.546 -13.398 1.00 96.94 120 ASP A N 1
ATOM 987 C CA . ASP A 1 120 ? -4.340 -8.530 -13.024 1.00 96.94 120 ASP A CA 1
ATOM 988 C C . ASP A 1 120 ? -4.603 -7.350 -12.080 1.00 96.94 120 ASP A C 1
ATOM 990 O O . ASP A 1 120 ? -4.178 -7.344 -10.921 1.00 96.94 120 ASP A O 1
ATOM 994 N N . GLU A 1 121 ? -5.333 -6.355 -12.576 1.00 95.88 121 GLU A N 1
ATOM 995 C CA . GLU A 1 121 ? -5.645 -5.133 -11.835 1.00 95.88 121 GLU A CA 1
ATOM 996 C C . GLU A 1 121 ? -6.393 -5.407 -10.521 1.00 95.88 121 GLU A C 1
ATOM 998 O O . GLU A 1 121 ? -6.096 -4.797 -9.494 1.00 95.88 121 GLU A O 1
ATOM 1003 N N . ALA A 1 122 ? -7.319 -6.371 -10.500 1.00 96.94 122 ALA A N 1
ATOM 1004 C CA . ALA A 1 122 ? -8.053 -6.698 -9.281 1.00 96.94 122 ALA A CA 1
ATOM 1005 C C 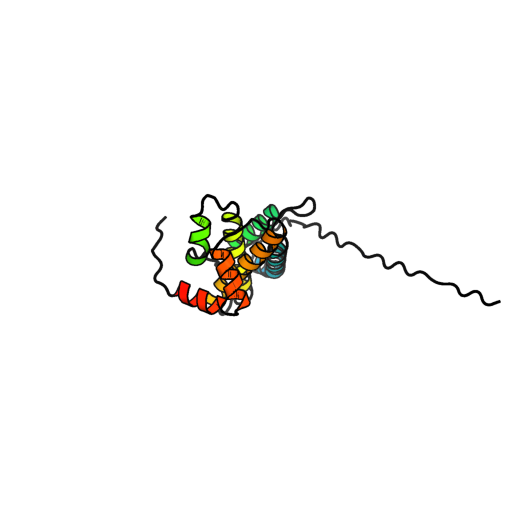. ALA A 1 122 ? -7.129 -7.313 -8.225 1.00 96.94 122 ALA A C 1
ATOM 1007 O O . ALA A 1 122 ? -7.255 -7.007 -7.036 1.00 96.94 122 ALA A O 1
ATOM 1008 N N . LYS A 1 123 ? -6.158 -8.133 -8.635 1.00 98.31 123 LYS A N 1
ATOM 1009 C CA . LYS A 1 123 ? -5.155 -8.687 -7.715 1.00 98.31 123 LYS A CA 1
ATOM 1010 C C . LYS A 1 123 ? -4.169 -7.625 -7.237 1.00 98.31 123 LYS A C 1
ATOM 1012 O O . LYS A 1 123 ? -3.849 -7.597 -6.048 1.00 98.31 123 LYS A O 1
ATOM 1017 N N . ALA A 1 124 ? -3.774 -6.699 -8.110 1.00 98.31 124 ALA A N 1
ATOM 1018 C CA . ALA A 1 124 ? -2.941 -5.559 -7.742 1.00 98.31 124 ALA A CA 1
ATOM 1019 C C . ALA A 1 124 ? -3.618 -4.695 -6.667 1.00 98.31 124 ALA A C 1
ATOM 1021 O O . ALA A 1 124 ? -3.058 -4.457 -5.594 1.00 98.31 124 ALA A O 1
ATOM 1022 N N . CYS A 1 125 ? -4.866 -4.293 -6.909 1.00 98.44 125 CYS A N 1
ATOM 1023 C CA . CYS A 1 125 ? -5.675 -3.534 -5.958 1.00 98.44 125 CYS A CA 1
ATOM 1024 C C . CYS A 1 125 ? -5.902 -4.316 -4.655 1.00 98.44 125 CYS A C 1
ATOM 1026 O O . CYS A 1 125 ? -5.809 -3.748 -3.566 1.00 98.44 125 CYS A O 1
ATOM 1028 N N . THR A 1 126 ? -6.112 -5.636 -4.738 1.00 98.75 126 THR A N 1
ATOM 1029 C CA . THR A 1 126 ? -6.232 -6.512 -3.560 1.00 98.75 126 THR A CA 1
ATOM 1030 C C . THR A 1 126 ? -4.977 -6.456 -2.701 1.00 98.75 126 THR A C 1
ATOM 1032 O O . THR A 1 126 ? -5.084 -6.203 -1.501 1.00 98.75 126 THR A O 1
ATOM 1035 N N . ARG A 1 127 ? -3.784 -6.583 -3.295 1.00 98.69 127 ARG A N 1
ATOM 1036 C CA . ARG A 1 127 ? -2.512 -6.463 -2.569 1.00 98.69 127 ARG A CA 1
ATOM 1037 C C . ARG A 1 127 ? -2.326 -5.074 -1.945 1.00 98.69 127 ARG A C 1
ATOM 1039 O O . ARG A 1 127 ? -1.754 -4.973 -0.854 1.00 98.69 127 ARG A O 1
ATOM 1046 N N . GLY A 1 128 ? -2.827 -4.020 -2.593 1.00 98.62 128 GLY A N 1
ATOM 1047 C CA . GLY A 1 128 ? -2.912 -2.666 -2.034 1.00 98.62 128 GLY A CA 1
ATOM 1048 C C . GLY A 1 128 ? -3.763 -2.608 -0.763 1.00 98.62 128 GLY A C 1
ATOM 1049 O O . GLY A 1 128 ? -3.300 -2.153 0.287 1.00 98.62 128 GLY A O 1
ATOM 1050 N N . VAL A 1 129 ? -4.987 -3.141 -0.816 1.00 98.75 129 VAL A N 1
ATOM 1051 C CA . VAL A 1 129 ? -5.887 -3.196 0.348 1.00 98.75 129 VAL A CA 1
ATOM 1052 C C . VAL A 1 129 ? -5.333 -4.100 1.457 1.00 98.75 129 VAL A C 1
ATOM 1054 O O . VAL A 1 129 ? -5.474 -3.785 2.637 1.00 98.75 129 VAL A O 1
ATOM 1057 N N . GLU A 1 130 ? -4.647 -5.192 1.126 1.00 98.75 130 GLU A N 1
ATOM 1058 C CA . GLU A 1 130 ? -3.967 -6.028 2.121 1.00 98.75 130 GLU A CA 1
ATOM 1059 C C . GLU A 1 130 ? -2.851 -5.287 2.860 1.00 98.75 130 GLU A C 1
ATOM 1061 O O . GLU A 1 130 ? -2.708 -5.458 4.073 1.00 98.75 130 GLU A O 1
ATOM 1066 N N . GLY A 1 131 ? -2.090 -4.440 2.159 1.00 98.62 131 GLY A N 1
ATOM 1067 C CA . GLY A 1 131 ? -1.109 -3.559 2.790 1.00 98.62 131 GLY A CA 1
ATOM 1068 C C . GLY A 1 131 ? -1.773 -2.640 3.815 1.00 98.62 131 GLY A C 1
ATOM 1069 O O . GLY A 1 131 ? -1.317 -2.539 4.955 1.00 98.62 131 GLY A O 1
ATOM 1070 N N . MET A 1 132 ? -2.918 -2.044 3.457 1.00 98.62 132 MET A N 1
ATOM 1071 C CA . MET A 1 132 ? -3.717 -1.246 4.394 1.00 98.62 132 MET A CA 1
ATOM 1072 C C . MET A 1 132 ? -4.171 -2.081 5.597 1.00 98.62 132 MET A C 1
ATOM 1074 O O . MET A 1 132 ? -4.088 -1.626 6.733 1.00 98.62 132 MET A O 1
ATOM 1078 N N . VAL A 1 133 ? -4.628 -3.317 5.383 1.00 98.62 133 VAL A N 1
ATOM 1079 C CA . VAL A 1 133 ? -5.031 -4.218 6.474 1.00 98.62 133 VAL A CA 1
ATOM 1080 C C . VAL A 1 133 ? -3.866 -4.503 7.426 1.00 98.62 133 VAL A C 1
ATOM 1082 O O . VAL A 1 133 ? -4.082 -4.491 8.638 1.00 98.62 133 VAL A O 1
ATOM 1085 N N . ARG A 1 134 ? -2.651 -4.738 6.911 1.00 98.50 134 ARG A N 1
ATOM 1086 C CA . ARG A 1 134 ? -1.445 -4.945 7.733 1.00 98.50 134 ARG A CA 1
ATOM 1087 C C . ARG A 1 134 ? -1.130 -3.711 8.578 1.00 98.50 134 ARG A C 1
ATOM 1089 O O . ARG A 1 134 ? -1.142 -3.806 9.802 1.00 98.50 134 ARG A O 1
ATOM 1096 N N . VAL A 1 135 ? -1.010 -2.542 7.947 1.00 98.25 135 VAL A N 1
ATOM 1097 C CA . VAL A 1 135 ? -0.738 -1.277 8.653 1.00 98.25 135 VAL A CA 1
ATOM 1098 C C . VAL A 1 135 ? -1.808 -0.962 9.696 1.00 98.25 135 VAL A C 1
ATOM 1100 O O . VAL A 1 135 ? -1.485 -0.538 10.801 1.00 98.25 135 VAL A O 1
ATOM 1103 N N . TYR A 1 136 ? -3.086 -1.180 9.385 1.00 98.06 136 TYR A N 1
ATOM 1104 C CA . TYR A 1 136 ? -4.171 -0.927 10.333 1.00 98.06 136 TYR A CA 1
ATOM 1105 C C . TYR A 1 136 ? -4.090 -1.822 11.571 1.00 98.06 136 TYR A C 1
ATOM 1107 O O . TYR A 1 136 ? -4.328 -1.345 12.678 1.00 98.06 136 TYR A O 1
ATOM 1115 N N . LYS A 1 137 ? -3.726 -3.099 11.405 1.00 97.19 137 LYS A N 1
ATOM 1116 C CA . LYS A 1 137 ? -3.527 -4.012 12.537 1.00 97.19 137 LYS A CA 1
ATOM 1117 C C . LYS A 1 137 ? -2.388 -3.538 13.435 1.00 97.19 137 LYS A C 1
ATOM 1119 O O . LYS A 1 137 ? -2.606 -3.436 14.635 1.00 97.19 137 LYS A O 1
ATOM 1124 N N . GLU A 1 138 ? -1.242 -3.183 12.859 1.00 96.94 138 GLU A N 1
ATOM 1125 C CA . GLU A 1 138 ? -0.098 -2.665 13.619 1.00 96.94 138 GLU A CA 1
ATOM 1126 C C . GLU A 1 138 ? -0.440 -1.366 14.361 1.00 96.94 138 GLU A C 1
ATOM 1128 O O . GLU A 1 138 ? -0.152 -1.219 15.547 1.00 96.94 138 GLU A O 1
ATOM 1133 N N . LEU A 1 139 ? -1.138 -0.432 13.708 1.00 95.69 139 LEU A N 1
ATOM 1134 C CA . LEU A 1 139 ? -1.573 0.803 14.363 1.00 95.69 139 LEU A CA 1
ATOM 1135 C C . LEU A 1 139 ? -2.581 0.550 15.492 1.00 95.69 139 LEU A C 1
ATOM 1137 O O . LEU A 1 139 ? -2.509 1.227 16.513 1.00 95.69 139 LEU A O 1
ATOM 1141 N N . ASN A 1 140 ? -3.480 -0.426 15.349 1.00 95.44 140 ASN A N 1
ATOM 1142 C CA . ASN A 1 140 ? -4.427 -0.794 16.406 1.00 95.44 140 ASN A CA 1
ATOM 1143 C C . ASN A 1 140 ? -3.752 -1.422 17.632 1.00 95.44 140 ASN A C 1
ATOM 1145 O O . ASN A 1 140 ? -4.304 -1.329 18.726 1.00 95.44 140 ASN A O 1
ATOM 1149 N N . LEU A 1 141 ? -2.584 -2.057 17.476 1.00 94.31 141 LEU A N 1
ATOM 1150 C CA . LEU A 1 141 ? -1.794 -2.529 18.620 1.00 94.31 141 LEU A CA 1
ATOM 1151 C C . LEU A 1 141 ? -1.245 -1.355 19.443 1.00 94.31 141 LEU A C 1
ATOM 1153 O O . LEU A 1 141 ? -1.130 -1.464 20.661 1.00 94.31 141 LEU A O 1
ATOM 1157 N N . LEU A 1 142 ? -0.934 -0.235 18.784 1.00 91.81 142 LEU A N 1
ATOM 1158 C CA . LEU A 1 142 ? -0.405 0.978 19.415 1.00 91.81 142 LEU A CA 1
ATOM 1159 C C . LEU A 1 142 ? -1.510 1.885 19.972 1.00 91.81 142 LEU A C 1
ATOM 1161 O O . LEU A 1 142 ? -1.354 2.478 21.036 1.00 91.81 142 LEU A O 1
ATOM 1165 N N . ASP A 1 143 ? -2.621 2.002 19.249 1.00 91.94 143 ASP A N 1
ATOM 1166 C CA . ASP A 1 143 ? -3.786 2.808 19.611 1.00 91.94 143 ASP A CA 1
ATOM 1167 C C . ASP A 1 143 ? -5.072 1.998 19.374 1.00 91.94 143 ASP A C 1
ATOM 1169 O O . ASP A 1 143 ? -5.673 2.081 18.301 1.00 91.94 143 ASP A O 1
ATOM 1173 N N . PRO A 1 144 ? -5.548 1.230 20.371 1.00 91.25 144 PRO A N 1
ATOM 1174 C CA . PRO A 1 144 ? -6.771 0.434 20.239 1.00 91.25 144 PRO A CA 1
ATOM 1175 C C . PRO A 1 144 ? -8.049 1.261 20.021 1.00 91.25 144 PRO A C 1
ATOM 1177 O O . PRO A 1 144 ? -9.094 0.705 19.667 1.00 91.25 144 PRO A O 1
ATOM 1180 N N . SER A 1 145 ? -7.997 2.580 20.249 1.00 89.56 145 SER A N 1
ATOM 1181 C CA . SER A 1 145 ? -9.116 3.491 19.986 1.00 89.56 145 SER A CA 1
ATOM 1182 C C . SER A 1 145 ? -9.237 3.864 18.505 1.00 89.56 145 SER A C 1
ATOM 1184 O O . SER A 1 145 ? -10.275 4.382 18.079 1.00 89.56 145 SER A O 1
ATOM 1186 N N . LEU A 1 146 ? -8.211 3.559 17.703 1.00 90.50 146 LEU A N 1
ATOM 1187 C CA . LEU A 1 146 ? -8.215 3.741 16.262 1.00 90.50 146 LEU A CA 1
ATOM 1188 C C . LEU A 1 146 ? -9.276 2.834 15.632 1.00 90.50 146 LEU A C 1
ATOM 1190 O O . LEU A 1 146 ? -9.076 1.647 15.403 1.00 90.50 146 LEU A O 1
ATOM 1194 N N . ARG A 1 147 ? -10.441 3.404 15.331 1.00 90.94 147 ARG A N 1
ATOM 1195 C CA . ARG A 1 147 ? -11.530 2.689 14.664 1.00 90.94 147 ARG A CA 1
ATOM 1196 C C . ARG A 1 147 ? -11.878 3.357 13.353 1.00 90.94 147 ARG A C 1
ATOM 1198 O O . ARG A 1 147 ? -12.135 4.558 13.289 1.00 90.94 147 ARG A O 1
ATOM 1205 N N . ASN A 1 148 ? -11.932 2.555 12.298 1.00 95.06 148 ASN A N 1
ATOM 1206 C CA . ASN A 1 148 ? -12.428 2.981 11.003 1.00 95.06 148 ASN A CA 1
ATOM 1207 C C . ASN A 1 148 ? -13.268 1.863 10.382 1.00 95.06 148 ASN A C 1
ATOM 1209 O O . ASN A 1 148 ? -12.789 0.752 10.174 1.00 95.06 148 ASN A O 1
ATOM 1213 N N . THR A 1 149 ? -14.526 2.161 10.059 1.00 95.44 149 THR A N 1
ATOM 1214 C CA . THR A 1 149 ? -15.494 1.169 9.564 1.00 95.44 149 THR A CA 1
ATOM 1215 C C . THR A 1 149 ? -15.084 0.535 8.234 1.00 95.44 149 THR A C 1
ATOM 1217 O O . THR A 1 149 ? -15.375 -0.641 8.002 1.00 95.44 149 THR A O 1
ATOM 1220 N N . THR A 1 150 ? -14.386 1.284 7.376 1.00 96.81 150 THR A N 1
ATOM 1221 C CA . THR A 1 150 ? -13.881 0.787 6.089 1.00 96.81 150 THR A CA 1
ATOM 1222 C C . THR A 1 150 ? -12.705 -0.158 6.302 1.00 96.81 150 THR A C 1
ATOM 1224 O O . THR A 1 150 ? -12.717 -1.272 5.783 1.00 96.81 150 THR A O 1
ATOM 1227 N N . LEU A 1 151 ? -11.734 0.223 7.135 1.00 98.12 151 LEU A N 1
ATOM 1228 C CA . LEU A 1 151 ? -10.600 -0.649 7.458 1.00 98.12 151 LEU A CA 1
ATOM 1229 C C . LEU A 1 151 ? -11.050 -1.905 8.220 1.00 98.12 151 LEU A C 1
ATOM 1231 O O . LEU A 1 151 ? -10.624 -3.009 7.887 1.00 98.12 151 LEU A O 1
ATOM 1235 N N . ASP A 1 152 ? -12.002 -1.778 9.150 1.00 98.00 152 ASP A N 1
ATOM 1236 C CA . ASP A 1 152 ? -12.634 -2.916 9.830 1.00 98.00 152 ASP A CA 1
ATOM 1237 C C . ASP A 1 152 ? -13.316 -3.868 8.828 1.00 98.00 152 ASP A C 1
ATOM 1239 O O . ASP A 1 152 ? -13.254 -5.092 8.978 1.00 98.00 152 ASP A O 1
ATOM 1243 N N . LYS A 1 153 ? -13.969 -3.334 7.783 1.00 98.38 153 LYS A N 1
ATOM 1244 C CA . LYS A 1 153 ? -14.547 -4.140 6.695 1.00 98.38 153 LYS A CA 1
ATOM 1245 C C . LYS A 1 153 ? -13.455 -4.894 5.936 1.00 98.38 153 LYS A C 1
ATOM 1247 O O . LYS A 1 153 ? -13.617 -6.095 5.719 1.00 98.38 153 LYS A O 1
ATOM 1252 N N . TYR A 1 154 ? -12.359 -4.231 5.573 1.00 98.62 154 TYR A N 1
ATOM 1253 C CA . TYR A 1 154 ? -11.246 -4.859 4.853 1.00 98.62 154 TYR A CA 1
ATOM 1254 C C . TYR A 1 154 ? -10.579 -5.966 5.672 1.00 98.62 154 TYR A C 1
ATOM 1256 O O . TYR A 1 154 ? -10.358 -7.055 5.143 1.00 98.62 154 TYR A O 1
ATOM 1264 N N . VAL A 1 155 ? -10.370 -5.756 6.977 1.00 98.56 155 VAL A N 1
ATOM 1265 C CA . VAL A 1 155 ? -9.870 -6.797 7.893 1.00 98.56 155 VAL A CA 1
ATOM 1266 C C . VAL A 1 155 ? -10.777 -8.030 7.862 1.00 98.56 155 VAL A C 1
ATOM 1268 O O . VAL A 1 155 ? -10.288 -9.144 7.671 1.00 98.56 155 VAL A O 1
ATOM 1271 N N . ARG A 1 156 ? -12.100 -7.849 7.994 1.00 98.62 156 ARG A N 1
ATOM 1272 C CA . ARG A 1 156 ? -13.060 -8.968 7.972 1.00 98.62 156 ARG A CA 1
ATOM 1273 C C . ARG A 1 156 ? -13.088 -9.696 6.628 1.00 98.62 156 ARG A C 1
ATOM 1275 O O . ARG A 1 156 ? -13.227 -10.915 6.609 1.00 98.62 156 ARG A O 1
ATOM 1282 N N . LEU A 1 157 ? -13.011 -8.970 5.513 1.00 98.62 157 LEU A N 1
ATOM 1283 C CA . LEU A 1 157 ? -12.992 -9.568 4.174 1.00 98.62 157 LEU A CA 1
ATOM 1284 C C . LEU A 1 157 ? -11.713 -10.378 3.944 1.00 98.62 157 LEU A C 1
ATOM 1286 O O . LEU A 1 157 ? -11.801 -11.502 3.452 1.00 98.62 157 LEU A O 1
ATOM 1290 N N . SER A 1 158 ? -10.563 -9.845 4.365 1.00 98.25 158 SER A N 1
ATOM 1291 C CA . SER A 1 158 ? -9.271 -10.539 4.328 1.00 98.25 158 SER A CA 1
ATOM 1292 C C . SER A 1 158 ? -9.314 -11.838 5.141 1.00 98.25 158 SER A C 1
ATOM 1294 O O . SER A 1 158 ? -9.030 -12.904 4.606 1.00 98.25 158 SER A O 1
ATOM 1296 N N . GLN A 1 159 ? -9.797 -11.793 6.389 1.00 98.12 159 GLN A N 1
ATOM 1297 C CA . GLN A 1 159 ? -9.931 -12.982 7.249 1.00 98.12 159 GLN A CA 1
ATOM 1298 C C . GLN A 1 159 ? -10.861 -14.062 6.679 1.00 98.12 159 GLN A C 1
ATOM 1300 O O . GLN A 1 159 ? -10.702 -15.238 6.989 1.00 98.12 159 GLN A O 1
ATOM 1305 N N . LYS A 1 160 ? -11.846 -13.673 5.863 1.00 98.19 160 LYS A N 1
ATOM 1306 C CA . LYS A 1 160 ? -12.803 -14.591 5.230 1.00 98.19 160 LYS A CA 1
ATOM 1307 C C . LYS A 1 160 ? -12.357 -15.084 3.850 1.00 98.19 160 LYS A C 1
ATOM 1309 O O . LYS A 1 160 ? -13.127 -15.802 3.219 1.00 98.19 160 LYS A O 1
ATOM 1314 N N . GLY A 1 161 ? -11.195 -14.656 3.347 1.00 98.12 161 GLY A N 1
ATOM 1315 C CA . GLY A 1 161 ? -10.757 -14.956 1.979 1.00 98.12 161 GLY A CA 1
ATOM 1316 C C . GLY A 1 161 ? -11.658 -14.344 0.896 1.00 98.12 161 GLY A C 1
ATOM 1317 O O . GLY A 1 161 ? -11.724 -14.860 -0.211 1.00 98.12 161 GLY A O 1
ATOM 1318 N N . LYS A 1 162 ? -12.393 -13.267 1.215 1.00 98.50 162 LYS A N 1
ATOM 1319 C CA . LYS A 1 162 ? -13.366 -12.616 0.311 1.00 98.50 162 LYS A CA 1
ATOM 1320 C C . LYS A 1 162 ? -12.893 -11.266 -0.232 1.00 98.50 162 LYS A C 1
ATOM 1322 O O . LYS A 1 162 ? -13.672 -10.558 -0.865 1.00 98.50 162 LYS A O 1
ATOM 1327 N N . LEU A 1 163 ? -11.652 -10.876 0.056 1.00 98.44 163 LEU A N 1
ATOM 1328 C CA . LEU A 1 163 ? -11.156 -9.548 -0.294 1.00 98.44 163 LEU A CA 1
ATOM 1329 C C . LEU A 1 163 ? -11.017 -9.353 -1.810 1.00 98.44 163 LEU A C 1
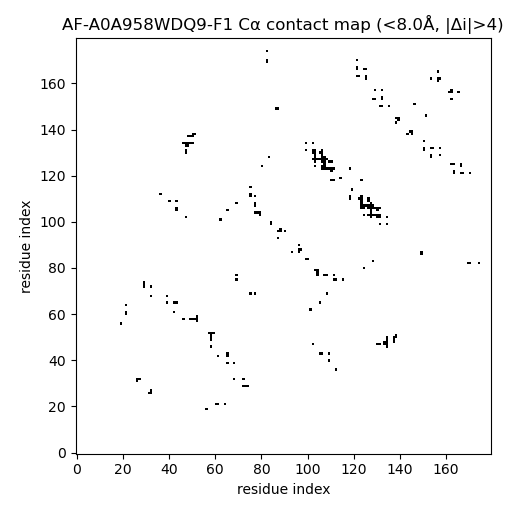ATOM 1331 O O . LEU A 1 163 ? -11.489 -8.337 -2.306 1.00 98.44 163 LEU A O 1
ATOM 1335 N N . GLU A 1 164 ? -10.457 -10.324 -2.539 1.00 98.25 164 GLU A N 1
ATOM 1336 C CA . GLU A 1 164 ? -10.278 -10.201 -3.996 1.00 98.25 164 GLU A CA 1
ATOM 1337 C C . GLU A 1 164 ? -11.616 -10.077 -4.734 1.00 98.25 164 GLU A C 1
ATOM 1339 O O . GLU A 1 164 ? -11.775 -9.192 -5.568 1.00 98.25 164 GLU A O 1
ATOM 1344 N N . SER A 1 165 ? -12.605 -10.909 -4.388 1.00 97.94 165 SER A N 1
ATOM 1345 C CA . SER A 1 165 ? -13.959 -10.804 -4.957 1.00 97.94 165 SER A CA 1
ATOM 1346 C C . SER A 1 165 ? -14.550 -9.418 -4.712 1.00 97.94 165 SER A C 1
ATOM 1348 O O . SER A 1 165 ? -14.995 -8.780 -5.656 1.00 97.94 165 SER A O 1
ATOM 1350 N N . TYR A 1 166 ? -14.467 -8.907 -3.480 1.00 97.88 166 TYR A N 1
ATOM 1351 C CA . TYR A 1 166 ? -14.937 -7.558 -3.169 1.00 97.88 166 TYR A CA 1
ATOM 1352 C C . TYR A 1 166 ? -14.228 -6.472 -3.995 1.00 97.88 166 TYR A C 1
ATOM 1354 O O . TYR A 1 166 ? -14.867 -5.523 -4.443 1.00 97.88 166 TYR A O 1
ATOM 1362 N N . VAL A 1 167 ? -12.912 -6.589 -4.185 1.00 97.88 167 VAL A N 1
ATOM 1363 C CA . VAL A 1 167 ? -12.129 -5.644 -4.994 1.00 97.88 167 VAL A CA 1
ATOM 1364 C C . VAL A 1 167 ? -12.550 -5.701 -6.460 1.00 97.88 167 VAL A C 1
ATOM 1366 O O . VAL A 1 167 ? -12.775 -4.655 -7.063 1.00 97.88 167 VAL A O 1
ATOM 1369 N N . ARG A 1 168 ? -12.711 -6.904 -7.020 1.00 97.12 168 ARG A N 1
ATOM 1370 C CA . ARG A 1 168 ? -13.144 -7.108 -8.408 1.00 97.12 168 ARG A CA 1
ATOM 1371 C C . ARG A 1 168 ? -14.539 -6.535 -8.660 1.00 97.12 168 ARG A C 1
ATOM 1373 O O . ARG A 1 168 ? -14.738 -5.853 -9.664 1.00 97.12 168 ARG A O 1
ATOM 1380 N N . ASP A 1 169 ? -15.460 -6.742 -7.722 1.00 96.00 169 ASP A N 1
ATOM 1381 C CA . ASP A 1 169 ? -16.810 -6.177 -7.786 1.00 96.00 169 ASP A CA 1
ATOM 1382 C C . ASP A 1 169 ? -16.751 -4.642 -7.799 1.00 96.00 169 ASP A C 1
ATOM 1384 O O . ASP A 1 169 ? -17.337 -4.005 -8.670 1.00 96.00 169 ASP A O 1
ATOM 1388 N N . ARG A 1 170 ? -15.956 -4.036 -6.904 1.00 94.25 170 ARG A N 1
ATOM 1389 C CA . ARG A 1 170 ? -15.821 -2.572 -6.805 1.00 94.25 170 ARG A CA 1
ATOM 1390 C C . ARG A 1 170 ? -15.152 -1.917 -8.008 1.00 94.25 170 ARG A C 1
ATOM 1392 O O . ARG A 1 170 ? -15.479 -0.779 -8.313 1.00 94.25 170 ARG A O 1
ATOM 1399 N N . LEU A 1 171 ? -14.237 -2.609 -8.683 1.00 91.69 171 LEU A N 1
ATOM 1400 C CA . LEU A 1 171 ? -13.641 -2.127 -9.936 1.00 91.69 171 LEU A CA 1
ATOM 1401 C C . LEU A 1 171 ? -14.614 -2.202 -11.122 1.00 91.69 171 LEU A C 1
ATOM 1403 O O . LEU A 1 171 ? -14.419 -1.504 -12.112 1.00 91.69 171 LEU A O 1
ATOM 1407 N N . SER A 1 172 ? -15.636 -3.056 -11.033 1.00 85.81 172 SER A N 1
ATOM 1408 C CA . SER A 1 172 ? -16.637 -3.250 -12.089 1.00 85.81 172 SER A CA 1
ATOM 1409 C C . SER A 1 172 ? -17.828 -2.292 -11.961 1.00 85.81 172 SER A C 1
ATOM 1411 O O . SER A 1 172 ? -18.628 -2.173 -12.889 1.00 85.81 172 SER A O 1
ATOM 1413 N N . GLU A 1 173 ? -17.964 -1.609 -10.821 1.00 78.00 173 GLU A N 1
ATOM 1414 C CA . GLU A 1 173 ? -18.949 -0.546 -10.629 1.00 78.00 173 GLU A CA 1
ATOM 1415 C C . GLU A 1 173 ? -18.548 0.674 -11.487 1.00 78.00 173 GLU A C 1
ATOM 1417 O O . GLU A 1 173 ? -17.399 1.116 -11.406 1.00 78.00 173 GLU A O 1
ATOM 1422 N N . PRO A 1 174 ? -19.449 1.243 -12.314 1.00 56.91 174 PRO A N 1
ATOM 1423 C CA . PRO A 1 174 ? -19.162 2.479 -13.034 1.00 56.91 174 PRO A CA 1
ATOM 1424 C C . PRO A 1 174 ? -18.858 3.578 -12.011 1.00 56.91 174 PRO A C 1
ATOM 1426 O O . PRO A 1 174 ? -19.748 4.010 -11.281 1.00 56.91 174 PRO A O 1
ATOM 1429 N N . GLY A 1 175 ? -17.593 3.987 -11.911 1.00 55.91 175 GLY A N 1
ATOM 1430 C CA . GLY A 1 175 ? -17.182 5.009 -10.956 1.00 55.91 175 GLY A CA 1
ATOM 1431 C C . GLY A 1 175 ? -17.858 6.343 -11.262 1.00 55.91 175 GLY A C 1
ATOM 1432 O O . GLY A 1 175 ? -17.822 6.809 -12.401 1.00 55.91 175 GLY A O 1
ATOM 1433 N N . GLU A 1 176 ? -18.440 6.979 -10.243 1.00 42.34 176 GLU A N 1
ATOM 1434 C CA . GLU A 1 176 ? -18.704 8.415 -10.283 1.00 42.34 176 GLU A CA 1
ATOM 1435 C C . GLU A 1 176 ? -17.370 9.119 -10.552 1.00 42.34 176 GLU A C 1
ATOM 1437 O O . GLU A 1 176 ? -16.438 9.074 -9.748 1.00 42.34 176 GLU A O 1
ATOM 1442 N N . THR A 1 177 ? -17.248 9.713 -11.738 1.00 33.56 177 THR A N 1
ATOM 1443 C CA . THR A 1 177 ? -16.102 10.529 -12.132 1.00 33.56 177 THR A CA 1
ATOM 1444 C C . THR A 1 177 ? -15.952 11.679 -11.139 1.00 33.56 177 THR A C 1
ATOM 1446 O O . THR A 1 177 ? -16.644 12.690 -11.241 1.00 33.56 177 THR A O 1
ATOM 1449 N N . LEU A 1 178 ? -15.039 11.545 -10.178 1.00 32.59 178 LEU A N 1
ATOM 1450 C CA . LEU A 1 178 ? -14.533 12.686 -9.426 1.00 32.59 178 LEU A CA 1
ATOM 1451 C C . LEU A 1 178 ? -13.593 13.454 -10.357 1.00 32.59 178 LEU A C 1
ATOM 1453 O O . LEU A 1 178 ? -12.410 13.141 -10.485 1.00 32.59 178 LEU A O 1
ATOM 1457 N N . SER A 1 179 ? -14.166 14.423 -11.067 1.00 25.88 179 SER A N 1
ATOM 1458 C CA . SER A 1 179 ? -13.423 15.454 -11.782 1.00 25.88 179 SER A CA 1
ATOM 1459 C C . SER A 1 179 ? -12.644 16.301 -10.774 1.00 25.88 179 SER A C 1
ATOM 1461 O O . SER A 1 179 ? -13.254 16.880 -9.870 1.00 25.88 179 SER A O 1
ATOM 1463 N N . TYR A 1 180 ? -11.325 16.365 -10.947 1.00 33.59 180 TYR A N 1
ATOM 1464 C CA . TYR A 1 180 ? -10.466 17.397 -10.364 1.00 33.59 180 TYR A CA 1
ATOM 1465 C C . TYR A 1 180 ? -10.287 18.539 -11.361 1.00 33.59 180 TYR A C 1
ATOM 1467 O O . TYR A 1 180 ? -10.137 18.230 -12.566 1.00 33.59 180 TYR A O 1
#

Nearest PDB structures (foldseek):
  3mnl-assembly1_B  TM=2.518E-01  e=2.106E+00  Mycobacterium tuberculosis H37Rv

Foldseek 3Di:
DDDDDDDDPPPPPPPPLPPPCLDPDPPDDLVSLLVCLVVLLVLLVVCLQVVDDDPSDDSPSSLVSSVVSQVPNPQFDFDQDCLLLVLLVVPPVNPCSVVLSSQLSSQLRNQCSVQVPHDDNLVSSLSSLVSSLSNQVNVCVVPVVDDDPSSVVSVVCVVVVNSSVVSVVSVPPPDPPPDD

Radius of gyration: 20.58 Å; Cα contacts (8 Å, |Δi|>4): 143; chains: 1; bounding box: 58×54×60 Å

Solvent-accessible surface area (backbone atoms only — not comparable to full-atom values): 10951 Å² total; per-residue (Å²): 141,84,86,81,84,80,82,82,81,78,79,77,80,75,79,80,76,74,74,77,73,80,66,93,72,80,71,82,50,72,65,50,46,60,72,40,46,66,57,49,47,50,51,46,57,49,39,31,75,44,74,64,65,53,100,85,40,62,47,63,63,53,48,52,52,47,50,53,47,64,72,65,43,90,86,58,86,82,81,84,65,56,92,85,41,46,78,44,66,72,33,86,85,47,90,53,31,69,58,45,54,50,35,24,52,47,24,21,44,45,45,42,70,78,29,70,93,69,67,54,66,40,59,18,51,30,39,5,54,48,29,34,39,43,30,51,52,55,48,33,73,78,38,74,81,69,76,51,76,66,59,53,47,49,44,54,27,52,78,66,75,42,37,50,62,53,39,43,53,60,70,68,48,86,71,82,79,80,80,128

Sequence (180 aa):
MRVTVIALFFVHFSFYSIAQTVGNTSWKTIDDYKAEEPNIAKNIVWLENNPIATEQNDTKALSEYIIKWLTNVPYLKVVLDGVFLESLMNNKKFKYAEKFKVTYLFGKSIYLIEHQDNPDEAKACTRGVEGMVRVYKELNLLDPSLRNTTLDKYVRLSQKGKLESYVRDRLSEPGETLSY